Protein AF-A0A8J7G6D6-F1 (afdb_monomer_lite)

pLDDT: mean 72.03, std 19.51, range [30.42, 95.94]

Radius of gyration: 34.41 Å; chains: 1; bounding box: 60×56×110 Å

Sequence (194 aa):
MITTIIILFLLQFLTLAALVILYLRLQKNERLYEEQSELVEQFELSMQVYLDEIKKENEQLLERLTERSSKEMAERVTSESQRVQTPLIEEEFVATPPTYASHLQARLIQEQRKKLVAIENPEESARVVKPQLNRAEQQERLDQSMQTQAERIEEESYEAQVKRLYDEGESIEALAKRFNCGTTEIELLLKFHR

Structure (mmCIF, N/CA/C/O backbone):
data_AF-A0A8J7G6D6-F1
#
_entry.id   AF-A0A8J7G6D6-F1
#
loop_
_atom_site.group_PDB
_atom_site.id
_atom_site.type_symbol
_atom_site.label_atom_id
_atom_site.label_alt_id
_atom_site.label_comp_id
_atom_site.label_asym_id
_atom_site.label_entity_id
_atom_site.label_seq_id
_atom_site.pdbx_PDB_ins_code
_atom_site.Cartn_x
_atom_site.Cartn_y
_atom_site.Cartn_z
_atom_site.occupancy
_atom_site.B_iso_or_equiv
_atom_site.auth_seq_id
_atom_site.auth_comp_id
_atom_site.auth_asym_id
_atom_site.auth_atom_id
_atom_site.pdbx_PDB_model_num
ATOM 1 N N . MET A 1 1 ? 36.536 15.522 -39.264 1.00 85.00 1 MET A N 1
ATOM 2 C CA . MET A 1 1 ? 35.360 16.280 -39.749 1.00 85.00 1 MET A CA 1
ATOM 3 C C . MET A 1 1 ? 34.140 15.381 -39.887 1.00 85.00 1 MET A C 1
ATOM 5 O O . MET A 1 1 ? 33.175 15.604 -39.178 1.00 85.00 1 MET A O 1
ATOM 9 N N . ILE A 1 2 ? 34.172 14.329 -40.713 1.00 91.94 2 ILE A N 1
ATOM 10 C CA . ILE A 1 2 ? 33.019 13.414 -40.856 1.00 91.94 2 ILE A CA 1
ATOM 11 C C . ILE A 1 2 ? 32.806 12.561 -39.591 1.00 91.94 2 ILE A C 1
ATOM 13 O O . ILE A 1 2 ? 31.693 12.463 -39.088 1.00 91.94 2 ILE A O 1
ATOM 17 N N . THR A 1 3 ? 33.880 12.023 -39.005 1.00 92.75 3 THR A N 1
ATOM 18 C CA . THR A 1 3 ? 33.819 11.215 -37.770 1.00 92.75 3 THR A CA 1
ATOM 19 C C . THR A 1 3 ? 33.233 11.975 -36.579 1.00 92.75 3 THR A C 1
ATOM 21 O O . THR A 1 3 ? 32.422 11.432 -35.839 1.00 92.75 3 THR A O 1
ATOM 24 N N . THR A 1 4 ? 33.576 13.256 -36.424 1.00 91.38 4 THR A N 1
ATOM 25 C CA . THR A 1 4 ? 33.037 14.120 -35.363 1.00 91.38 4 THR A CA 1
ATOM 26 C C . THR A 1 4 ? 31.540 14.384 -35.538 1.00 91.38 4 THR A C 1
ATOM 28 O O . THR A 1 4 ? 30.817 14.426 -34.551 1.00 91.38 4 THR A O 1
ATOM 31 N N . ILE A 1 5 ? 31.054 14.496 -36.781 1.00 93.31 5 ILE A N 1
ATOM 32 C CA . ILE A 1 5 ? 29.622 14.668 -37.078 1.00 93.31 5 ILE A CA 1
ATOM 33 C C . ILE A 1 5 ? 28.844 13.388 -36.742 1.00 93.31 5 ILE A C 1
ATOM 35 O O . ILE A 1 5 ? 27.778 13.461 -36.139 1.00 93.31 5 ILE A O 1
ATOM 39 N N . ILE A 1 6 ? 29.400 12.216 -37.067 1.00 95.25 6 ILE A N 1
ATOM 40 C CA . ILE A 1 6 ? 28.785 10.918 -36.745 1.00 95.25 6 ILE A CA 1
ATOM 41 C C . ILE A 1 6 ? 28.674 10.725 -35.228 1.00 95.25 6 ILE A C 1
ATOM 43 O O . ILE A 1 6 ? 27.635 10.285 -34.742 1.00 95.25 6 ILE A O 1
ATOM 47 N N . ILE A 1 7 ? 29.713 11.092 -34.472 1.00 94.44 7 ILE A N 1
ATOM 48 C CA . ILE A 1 7 ? 29.701 11.001 -33.005 1.00 94.44 7 ILE A CA 1
ATOM 49 C C . ILE A 1 7 ? 28.636 11.931 -32.406 1.00 94.44 7 ILE A C 1
ATOM 51 O O . ILE A 1 7 ? 27.891 11.502 -31.529 1.00 94.44 7 ILE A O 1
ATOM 55 N N . LEU A 1 8 ? 28.509 13.169 -32.901 1.00 92.38 8 LEU A N 1
ATOM 56 C CA . LEU A 1 8 ? 27.449 14.089 -32.467 1.00 92.38 8 LEU A CA 1
ATOM 57 C C . LEU A 1 8 ? 26.050 13.534 -32.764 1.00 92.38 8 LEU A C 1
ATOM 59 O O . LEU A 1 8 ? 25.167 13.611 -31.915 1.00 92.38 8 LEU A O 1
ATOM 63 N N . PHE A 1 9 ? 25.855 12.947 -33.945 1.00 94.44 9 PHE A N 1
ATOM 64 C CA . PHE A 1 9 ? 24.576 12.355 -34.334 1.00 94.44 9 PHE A CA 1
ATOM 65 C C . PHE A 1 9 ? 24.211 11.138 -33.468 1.00 94.44 9 PHE A C 1
ATOM 67 O O . PHE A 1 9 ? 23.072 11.018 -33.019 1.00 94.44 9 PHE A O 1
ATOM 74 N N . LEU A 1 10 ? 25.185 10.273 -33.162 1.00 94.25 10 LEU A N 1
ATOM 75 C CA . LEU A 1 10 ? 25.000 9.149 -32.238 1.00 94.25 10 LEU A CA 1
ATOM 76 C C . LEU A 1 10 ? 24.654 9.620 -30.824 1.00 94.25 10 LEU A C 1
ATOM 78 O O . LEU A 1 10 ? 23.744 9.077 -30.199 1.00 94.25 10 LEU A O 1
ATOM 82 N N . LEU A 1 11 ? 25.348 10.646 -30.328 1.00 93.12 11 LEU A N 1
ATOM 83 C CA . LEU A 1 11 ? 25.083 11.199 -29.004 1.00 93.12 11 LEU A CA 1
ATOM 84 C C . LEU A 1 11 ? 23.687 11.833 -28.934 1.00 93.12 11 LEU A C 1
ATOM 86 O O . LEU A 1 11 ? 22.993 11.670 -27.937 1.00 93.12 11 LEU A O 1
ATOM 90 N N . GLN A 1 12 ? 23.240 12.479 -30.012 1.00 94.00 12 GLN A N 1
ATOM 91 C CA . GLN A 1 12 ? 21.891 13.032 -30.105 1.00 94.00 12 GLN A CA 1
ATOM 92 C C . GLN A 1 12 ? 20.804 11.946 -30.093 1.00 94.00 12 GLN A C 1
ATOM 94 O O . GLN A 1 12 ? 19.732 12.136 -29.523 1.00 94.00 12 GLN A O 1
ATOM 99 N N . PHE A 1 13 ? 21.067 10.786 -30.695 1.00 95.00 13 PHE A N 1
ATOM 100 C CA . PHE A 1 13 ? 20.144 9.655 -30.613 1.00 95.00 13 PHE A CA 1
ATOM 101 C C . PHE A 1 13 ? 20.075 9.085 -29.188 1.00 95.00 13 PHE A C 1
ATOM 103 O O . PHE A 1 13 ? 18.995 8.749 -28.704 1.00 95.00 13 PHE A O 1
ATOM 110 N N . LEU A 1 14 ? 21.212 9.039 -28.486 1.00 95.62 14 LEU A N 1
ATOM 111 C CA . LEU A 1 14 ? 21.277 8.608 -27.090 1.00 95.62 14 LEU A CA 1
ATOM 112 C C . LEU A 1 14 ? 20.481 9.541 -26.164 1.00 95.62 14 LEU A C 1
ATOM 114 O O . LEU A 1 14 ? 19.742 9.063 -25.304 1.00 95.62 14 LEU A O 1
ATOM 118 N N . THR A 1 15 ? 20.593 10.861 -26.344 1.00 94.19 15 THR A N 1
ATOM 119 C CA . THR A 1 15 ? 19.826 11.831 -25.545 1.00 94.19 15 THR A CA 1
ATOM 120 C C . THR A 1 15 ? 18.329 11.730 -25.816 1.00 94.19 15 THR A C 1
ATOM 122 O O . THR A 1 15 ? 17.540 11.786 -24.876 1.00 94.19 15 THR A O 1
ATOM 125 N N . LEU A 1 16 ? 17.924 11.502 -27.069 1.00 95.00 16 LEU A N 1
ATOM 126 C CA . LEU A 1 16 ? 16.525 11.266 -27.425 1.00 95.00 16 LEU A CA 1
ATOM 127 C C . LEU A 1 16 ? 15.992 9.970 -26.798 1.00 95.00 16 LEU A C 1
ATOM 129 O O . LEU A 1 16 ? 14.897 9.969 -26.238 1.00 95.00 16 LEU A O 1
ATOM 133 N N . ALA A 1 17 ? 16.771 8.887 -26.822 1.00 95.50 17 ALA A N 1
ATOM 134 C CA . ALA A 1 17 ? 16.403 7.640 -26.155 1.00 95.50 17 ALA A CA 1
ATOM 135 C C . ALA A 1 17 ? 16.244 7.834 -24.636 1.00 95.50 17 ALA A C 1
ATOM 137 O O . ALA A 1 17 ? 15.252 7.391 -24.057 1.00 95.50 17 ALA A O 1
ATOM 138 N N . ALA A 1 18 ? 17.173 8.553 -23.997 1.00 95.25 18 ALA A N 1
ATOM 139 C CA . ALA A 1 18 ? 17.094 8.880 -22.575 1.00 95.25 18 ALA A CA 1
ATOM 140 C C . ALA A 1 18 ? 15.858 9.737 -22.239 1.00 95.25 18 ALA A C 1
ATOM 142 O O . ALA A 1 18 ? 15.191 9.473 -21.239 1.00 95.25 18 ALA A O 1
ATOM 143 N N . LEU A 1 19 ? 15.513 10.711 -23.089 1.00 94.62 19 LEU A N 1
ATOM 144 C CA . LEU A 1 19 ? 14.310 11.537 -22.947 1.00 94.62 19 LEU A CA 1
ATOM 145 C C . LEU A 1 19 ? 13.033 10.684 -22.977 1.00 94.62 19 LEU A C 1
ATOM 147 O O . LEU A 1 19 ? 12.166 10.853 -22.123 1.00 94.62 19 LEU A O 1
ATOM 151 N N . VAL A 1 20 ? 12.930 9.750 -23.927 1.00 94.38 20 VAL A N 1
ATOM 152 C CA . VAL A 1 20 ? 11.776 8.844 -24.040 1.00 94.38 20 VAL A CA 1
ATOM 153 C C . VAL A 1 20 ? 11.668 7.942 -22.810 1.00 94.38 20 VAL A C 1
ATOM 155 O O . VAL A 1 20 ? 10.587 7.824 -22.238 1.00 94.38 20 VAL A O 1
ATOM 158 N N . ILE A 1 21 ? 12.775 7.350 -22.351 1.00 92.44 21 ILE A N 1
ATOM 159 C CA . ILE A 1 21 ? 12.788 6.509 -21.141 1.00 92.44 21 ILE A CA 1
ATOM 160 C C . ILE A 1 21 ? 12.344 7.314 -19.911 1.00 92.44 21 ILE A C 1
ATOM 162 O O . ILE A 1 21 ? 11.541 6.830 -19.112 1.00 92.44 21 ILE A O 1
ATOM 166 N N . LEU A 1 22 ? 12.837 8.546 -19.763 1.00 89.31 22 LEU A N 1
ATOM 167 C CA . LEU A 1 22 ? 12.466 9.422 -18.655 1.00 89.31 22 LEU A CA 1
ATOM 168 C C . LEU A 1 22 ? 10.981 9.806 -18.709 1.00 89.31 22 LEU A C 1
ATOM 170 O O . LEU A 1 22 ? 10.314 9.755 -17.680 1.00 89.31 22 LEU A O 1
ATOM 174 N N . TYR A 1 23 ? 10.457 10.130 -19.894 1.00 90.56 23 TYR A N 1
ATOM 175 C CA . TYR A 1 23 ? 9.041 10.444 -20.102 1.00 90.56 23 TYR A CA 1
ATOM 176 C C . TYR A 1 23 ? 8.132 9.267 -19.719 1.00 90.56 23 TYR A C 1
ATOM 178 O O . TYR A 1 23 ? 7.166 9.445 -18.978 1.00 90.56 23 TYR A O 1
ATOM 186 N N . LEU A 1 24 ? 8.488 8.048 -20.136 1.00 85.00 24 LEU A N 1
ATOM 187 C CA . LEU A 1 24 ? 7.756 6.833 -19.765 1.00 85.00 24 LEU A CA 1
ATOM 188 C C . LEU A 1 24 ? 7.793 6.573 -18.252 1.00 85.00 24 LEU A C 1
ATOM 190 O O . LEU A 1 24 ? 6.785 6.195 -17.657 1.00 85.00 24 LEU A O 1
ATOM 194 N N . ARG A 1 25 ? 8.947 6.796 -17.610 1.00 87.69 25 ARG A N 1
ATOM 195 C CA . ARG A 1 25 ? 9.092 6.649 -16.155 1.00 87.69 25 ARG A CA 1
ATOM 196 C C . ARG A 1 25 ? 8.272 7.691 -15.391 1.00 87.69 25 ARG A C 1
ATOM 198 O O . ARG A 1 25 ? 7.705 7.362 -14.355 1.00 87.69 25 ARG A O 1
ATOM 205 N N . LEU A 1 26 ? 8.184 8.914 -15.910 1.00 79.75 26 LEU A N 1
ATOM 206 C CA . LEU A 1 26 ? 7.413 9.996 -15.303 1.00 79.75 26 LEU A CA 1
ATOM 207 C C . LEU A 1 26 ? 5.908 9.691 -15.318 1.00 79.75 26 LEU A C 1
ATOM 209 O O . LEU A 1 26 ? 5.242 9.860 -14.303 1.00 79.75 26 LEU A O 1
ATOM 213 N N . GLN A 1 27 ? 5.401 9.144 -16.427 1.00 79.50 27 GLN A N 1
ATOM 214 C CA . GLN A 1 27 ? 3.994 8.757 -16.563 1.00 79.50 27 GLN A CA 1
ATOM 215 C C . GLN A 1 27 ? 3.596 7.602 -15.623 1.00 79.50 27 GLN A C 1
ATOM 217 O O . GLN A 1 27 ? 2.455 7.524 -15.172 1.00 79.50 27 GLN A O 1
ATOM 222 N N . LYS A 1 28 ? 4.534 6.699 -15.303 1.00 72.62 28 LYS A N 1
ATOM 223 C CA . LYS A 1 28 ? 4.293 5.616 -14.338 1.00 72.62 28 LYS A CA 1
ATOM 224 C C . LYS A 1 28 ? 4.114 6.152 -12.914 1.00 72.62 28 LYS A C 1
ATOM 226 O O . LYS A 1 28 ? 3.282 5.626 -12.186 1.00 72.62 28 LYS A O 1
ATOM 231 N N . ASN A 1 29 ? 4.856 7.195 -12.539 1.00 72.88 29 ASN A N 1
ATOM 232 C CA . ASN A 1 29 ? 4.762 7.784 -11.204 1.00 72.88 29 ASN A CA 1
ATOM 233 C C . ASN A 1 29 ? 3.388 8.413 -10.949 1.00 72.88 29 ASN A C 1
ATOM 235 O O . ASN A 1 29 ? 2.873 8.287 -9.849 1.00 72.88 29 ASN A O 1
ATOM 239 N N . GLU A 1 30 ? 2.768 9.026 -11.958 1.00 70.19 30 GLU A N 1
ATOM 240 C CA . GLU A 1 30 ? 1.452 9.667 -11.821 1.00 70.19 30 GLU A CA 1
ATOM 241 C C . GLU A 1 30 ? 0.344 8.665 -11.450 1.00 70.19 30 GLU A C 1
ATOM 243 O O . GLU A 1 30 ? -0.437 8.919 -10.539 1.00 70.19 30 GLU A O 1
ATOM 248 N N . ARG A 1 31 ? 0.351 7.471 -12.060 1.00 65.75 31 ARG A N 1
ATOM 249 C CA . ARG A 1 31 ? -0.588 6.381 -11.722 1.00 65.75 31 ARG A CA 1
ATOM 250 C C . ARG A 1 31 ? -0.362 5.802 -10.325 1.00 65.75 31 ARG A C 1
ATOM 252 O O . ARG A 1 31 ? -1.314 5.386 -9.681 1.00 65.75 31 ARG A O 1
ATOM 259 N N . LEU A 1 32 ? 0.888 5.792 -9.858 1.00 66.69 32 LEU A N 1
ATOM 260 C CA . LEU A 1 32 ? 1.222 5.335 -8.506 1.00 66.69 32 LEU A CA 1
ATOM 261 C C . LEU A 1 32 ? 0.653 6.273 -7.432 1.00 66.69 32 LEU A C 1
ATOM 263 O O . LEU A 1 32 ? 0.306 5.809 -6.353 1.00 66.69 32 LEU A O 1
ATOM 267 N N . TYR A 1 33 ? 0.524 7.573 -7.718 1.00 70.62 33 TYR A N 1
ATOM 268 C CA . TYR A 1 33 ? -0.136 8.510 -6.803 1.00 70.62 33 TYR A CA 1
ATOM 269 C C . TYR A 1 33 ? -1.651 8.289 -6.732 1.00 70.62 33 TYR A C 1
ATOM 271 O O . TYR A 1 33 ? -2.231 8.448 -5.663 1.00 70.62 33 TYR A O 1
ATOM 279 N N . GLU A 1 34 ? -2.286 7.913 -7.844 1.00 76.12 34 GLU A N 1
ATOM 280 C CA . GLU A 1 34 ? -3.722 7.612 -7.893 1.00 76.12 34 GLU A CA 1
ATOM 281 C C . GLU A 1 34 ? -4.048 6.337 -7.099 1.00 76.12 34 GLU A C 1
ATOM 283 O O . GLU A 1 34 ? -4.931 6.352 -6.244 1.00 76.12 34 GLU A O 1
ATOM 288 N N . GLU A 1 35 ? -3.249 5.280 -7.280 1.00 76.25 35 GLU A N 1
ATOM 289 C CA . GLU A 1 35 ? -3.353 4.035 -6.506 1.00 76.25 35 GLU A CA 1
ATOM 290 C C . GLU A 1 35 ? -3.068 4.259 -5.008 1.00 76.25 35 GLU A C 1
ATOM 292 O O . GLU A 1 35 ? -3.794 3.752 -4.153 1.00 76.25 35 GLU A O 1
ATOM 297 N N . GLN A 1 36 ? -2.072 5.089 -4.663 1.00 68.25 36 GLN A N 1
ATOM 298 C CA . GLN A 1 36 ? -1.854 5.499 -3.271 1.00 68.25 36 GLN A CA 1
ATOM 299 C C . GLN A 1 36 ? -3.029 6.301 -2.701 1.00 68.25 36 GLN A C 1
ATOM 301 O O . GLN A 1 36 ? -3.357 6.130 -1.531 1.00 68.25 36 GLN A O 1
ATOM 306 N N . SER A 1 37 ? -3.667 7.170 -3.491 1.00 79.81 37 SER A N 1
ATOM 307 C CA . SER A 1 37 ? -4.807 7.967 -3.026 1.00 79.81 37 SER A CA 1
ATOM 308 C C . SER A 1 37 ? -6.004 7.088 -2.670 1.00 79.81 37 SER A C 1
ATOM 310 O O . SER A 1 37 ? -6.627 7.305 -1.633 1.00 79.81 37 SER A O 1
ATOM 312 N N . GLU A 1 38 ? -6.312 6.091 -3.501 1.00 82.25 38 GLU A N 1
ATOM 313 C CA . GLU A 1 38 ? -7.386 5.129 -3.228 1.00 82.25 38 GLU A CA 1
ATOM 314 C C . GLU A 1 38 ? -7.074 4.290 -1.980 1.00 82.25 38 GLU A C 1
ATOM 316 O O . GLU A 1 38 ? -7.932 4.089 -1.118 1.00 82.25 38 GLU A O 1
ATOM 321 N N . LEU A 1 39 ? -5.819 3.858 -1.830 1.00 87.50 39 LEU A N 1
ATOM 322 C CA . LEU A 1 39 ? -5.370 3.123 -0.651 1.00 87.50 39 LEU A CA 1
ATOM 323 C C . LEU A 1 39 ? -5.490 3.957 0.636 1.00 87.50 39 LEU A C 1
ATOM 325 O O . LEU A 1 39 ? -5.898 3.424 1.667 1.00 87.50 39 LEU A O 1
ATOM 329 N N . VAL A 1 40 ? -5.171 5.256 0.590 1.00 85.81 40 VAL A N 1
ATOM 330 C CA . VAL A 1 40 ? -5.332 6.175 1.732 1.00 85.81 40 VAL A CA 1
ATOM 331 C C . VAL A 1 40 ? -6.803 6.316 2.124 1.00 85.81 40 VAL A C 1
ATOM 333 O O . VAL A 1 40 ? -7.117 6.290 3.311 1.00 85.81 40 VAL A O 1
ATOM 336 N N . GLU A 1 41 ? -7.716 6.397 1.158 1.00 87.94 41 GLU A N 1
ATOM 337 C CA . GLU A 1 41 ? -9.156 6.466 1.434 1.00 87.94 41 GLU A CA 1
ATOM 338 C C . GLU A 1 41 ? -9.668 5.179 2.104 1.00 87.94 41 GLU A C 1
ATOM 340 O O . GLU A 1 41 ? -10.363 5.223 3.125 1.00 87.94 41 GLU A O 1
ATOM 345 N N . GLN A 1 42 ? -9.268 4.013 1.588 1.00 87.31 42 GLN A N 1
ATOM 346 C CA . GLN A 1 42 ? -9.595 2.721 2.202 1.00 87.31 42 GLN A CA 1
ATOM 347 C C . GLN A 1 42 ? -8.985 2.588 3.606 1.00 87.31 42 GLN A C 1
ATOM 349 O O . GLN A 1 42 ? -9.630 2.071 4.527 1.00 87.31 42 GLN A O 1
ATOM 354 N N . PHE A 1 43 ? -7.766 3.100 3.797 1.00 91.62 43 PHE A N 1
ATOM 355 C CA . PHE A 1 43 ? -7.116 3.160 5.099 1.00 91.62 43 PHE A CA 1
ATOM 356 C C . PHE A 1 43 ? -7.911 4.025 6.082 1.00 91.62 43 PHE A C 1
ATOM 358 O O . PHE A 1 43 ? -8.188 3.558 7.186 1.00 91.62 43 PHE A O 1
ATOM 365 N N . GLU A 1 44 ? -8.348 5.227 5.695 1.00 92.25 44 GLU A N 1
ATOM 366 C CA . GLU A 1 44 ? -9.148 6.106 6.556 1.00 92.25 44 GLU A CA 1
ATOM 367 C C . GLU A 1 44 ? -10.450 5.439 7.013 1.00 92.25 44 GLU A C 1
ATOM 369 O O . GLU A 1 44 ? -10.784 5.490 8.200 1.00 92.25 44 GLU A O 1
ATOM 374 N N . LEU A 1 45 ? -11.155 4.758 6.105 1.00 92.62 45 LEU A N 1
ATOM 375 C CA . LEU A 1 45 ? -12.372 4.007 6.428 1.00 92.62 45 LEU A CA 1
ATOM 376 C C . LEU A 1 45 ? -12.096 2.854 7.405 1.00 92.62 45 LEU A C 1
ATOM 378 O O . LEU A 1 45 ? -12.809 2.699 8.398 1.00 92.62 45 LEU A O 1
ATOM 382 N N . SER A 1 46 ? -11.042 2.067 7.171 1.00 90.19 46 SER A N 1
ATOM 383 C CA . SER A 1 46 ? -10.665 0.964 8.068 1.00 90.19 46 SER A CA 1
ATOM 384 C C . SER A 1 46 ? -10.199 1.461 9.445 1.00 90.19 46 SER A C 1
ATOM 386 O O . SER A 1 46 ? -10.535 0.873 10.475 1.00 90.19 46 SER A O 1
ATOM 388 N N . MET A 1 47 ? -9.500 2.599 9.482 1.00 94.62 47 MET A N 1
ATOM 389 C CA . MET A 1 47 ? -9.053 3.256 10.705 1.00 94.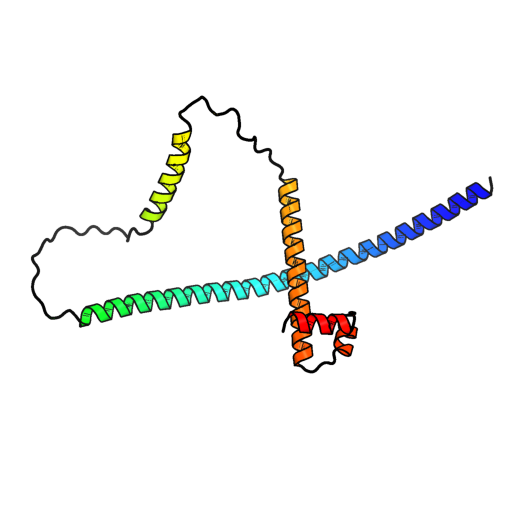62 47 MET A CA 1
ATOM 390 C C . MET A 1 47 ? -10.244 3.780 11.510 1.00 94.62 47 MET A C 1
ATOM 392 O O . MET A 1 47 ? -10.244 3.662 12.733 1.00 94.62 47 MET A O 1
ATOM 396 N N . GLN A 1 48 ? -11.272 4.327 10.854 1.00 95.44 48 GLN A N 1
ATOM 397 C CA . GLN A 1 48 ? -12.497 4.758 11.534 1.00 95.44 48 GLN A CA 1
ATOM 398 C C . GLN A 1 48 ? -13.207 3.587 12.212 1.00 95.44 48 GLN A C 1
ATOM 400 O O . GLN A 1 48 ? -13.584 3.709 13.376 1.00 95.44 48 GLN A O 1
ATOM 405 N N . VAL A 1 49 ? -13.331 2.450 11.520 1.00 94.62 49 VAL A N 1
ATOM 406 C CA . VAL A 1 49 ? -13.908 1.225 12.093 1.00 94.62 49 VAL A CA 1
ATOM 407 C C . VAL A 1 49 ? -13.099 0.766 13.307 1.00 94.62 49 VAL A C 1
ATOM 409 O O . VAL A 1 49 ? -13.669 0.509 14.363 1.00 94.62 49 VAL A O 1
ATOM 412 N N . TYR A 1 50 ? -11.770 0.742 13.198 1.00 95.94 50 TYR A N 1
ATOM 413 C CA . TYR A 1 50 ? -10.901 0.329 14.300 1.00 95.94 50 TYR A CA 1
ATOM 414 C C . TYR A 1 50 ? -10.961 1.282 15.506 1.00 95.94 50 TYR A C 1
ATOM 416 O O . TYR A 1 50 ? -10.993 0.842 16.655 1.00 95.94 50 TYR A O 1
ATOM 424 N N . LEU A 1 51 ? -11.012 2.598 15.272 1.00 95.50 51 LEU A N 1
ATOM 425 C CA . LEU A 1 51 ? -11.153 3.589 16.342 1.00 95.50 51 LEU A CA 1
ATOM 426 C C . LEU A 1 51 ? -12.507 3.493 17.046 1.00 95.50 51 LEU A C 1
ATOM 428 O O . LEU A 1 51 ? -12.566 3.705 18.259 1.00 95.50 51 LEU A O 1
ATOM 432 N N . ASP A 1 52 ? -13.575 3.196 16.310 1.00 95.25 52 ASP A N 1
ATOM 433 C CA . ASP A 1 52 ? -14.893 2.951 16.892 1.00 95.25 52 ASP A CA 1
ATOM 434 C C . ASP A 1 52 ? -14.886 1.679 17.747 1.00 95.25 52 ASP A C 1
ATOM 436 O O . ASP A 1 52 ? -15.331 1.693 18.894 1.00 95.25 52 ASP A O 1
ATOM 440 N N . GLU A 1 53 ? -14.275 0.608 17.242 1.00 95.19 53 GLU A N 1
ATOM 441 C CA . GLU A 1 53 ? -14.164 -0.658 17.960 1.00 95.19 53 GLU A CA 1
ATOM 442 C C . GLU A 1 53 ? -13.341 -0.528 19.249 1.00 95.19 53 GLU A C 1
ATOM 444 O O . GLU A 1 53 ? -13.804 -0.951 20.308 1.00 95.19 53 GLU A O 1
ATOM 449 N N . ILE A 1 54 ? -12.191 0.158 19.218 1.00 93.56 54 ILE A N 1
ATOM 450 C CA . ILE A 1 54 ? -11.406 0.428 20.435 1.00 93.56 54 ILE A CA 1
ATOM 451 C C . ILE A 1 54 ? -12.171 1.326 21.409 1.00 93.56 54 ILE A C 1
ATOM 453 O O . ILE A 1 54 ? -12.120 1.110 22.622 1.00 93.56 54 ILE A O 1
ATOM 457 N N . LYS A 1 55 ? -12.857 2.370 20.927 1.00 95.12 55 LYS A N 1
ATOM 458 C CA . LYS A 1 55 ? -13.668 3.226 21.808 1.00 95.12 55 LYS A CA 1
ATOM 459 C C . LYS A 1 55 ? -14.745 2.411 22.508 1.00 95.12 55 LYS A C 1
ATOM 461 O O . LYS A 1 55 ? -14.879 2.508 23.725 1.00 95.12 55 LYS A O 1
ATOM 466 N N . LYS A 1 56 ? -15.449 1.574 21.754 1.00 94.81 56 LYS A N 1
ATOM 467 C CA . LYS A 1 56 ? -16.469 0.671 22.271 1.00 94.81 56 LYS A CA 1
ATOM 468 C C . LYS A 1 56 ? -15.891 -0.324 23.274 1.00 94.81 56 LYS A C 1
ATOM 470 O O . LYS A 1 56 ? -16.497 -0.554 24.317 1.00 94.81 56 LYS A O 1
ATOM 475 N N . GLU A 1 57 ? -14.716 -0.889 23.006 1.00 93.00 57 GLU A N 1
ATOM 476 C CA . GLU A 1 57 ? -14.042 -1.784 23.947 1.00 93.00 57 GLU A CA 1
ATOM 477 C C . GLU A 1 57 ? -13.646 -1.051 25.240 1.00 93.00 57 GLU A C 1
ATOM 479 O O . GLU A 1 57 ? -13.873 -1.565 26.335 1.00 93.00 57 GLU A O 1
ATOM 484 N N . ASN A 1 58 ? -13.154 0.188 25.148 1.00 93.12 58 ASN A N 1
ATOM 485 C CA . ASN A 1 58 ? -12.862 1.023 26.316 1.00 93.12 58 ASN A CA 1
ATOM 486 C C . ASN A 1 58 ? -14.119 1.333 27.145 1.00 93.12 58 ASN A C 1
ATOM 488 O O . ASN A 1 58 ? -14.061 1.297 28.375 1.00 93.12 58 ASN A O 1
ATOM 492 N N . GLU A 1 59 ? -15.254 1.608 26.499 1.00 93.75 59 GLU A N 1
ATOM 493 C CA . GLU A 1 59 ? -16.542 1.805 27.177 1.00 93.75 59 GLU A CA 1
ATOM 494 C C . GLU A 1 59 ? -17.008 0.526 27.882 1.00 93.75 59 GLU A C 1
ATOM 496 O O . GLU A 1 59 ? -17.373 0.571 29.057 1.00 93.75 59 GLU A O 1
ATOM 501 N N . GLN A 1 60 ? -16.902 -0.631 27.222 1.00 93.50 60 GLN A N 1
ATOM 502 C CA . GLN A 1 60 ? -17.219 -1.928 27.829 1.00 93.50 60 GLN A CA 1
ATOM 503 C C . GLN A 1 60 ? -16.306 -2.258 29.014 1.00 93.50 60 GLN A C 1
ATOM 505 O O . GLN A 1 60 ? -16.751 -2.833 30.009 1.00 93.50 60 GLN A O 1
ATOM 510 N N . LEU A 1 61 ? -15.019 -1.916 28.930 1.00 94.06 61 LEU A N 1
ATOM 511 C CA . LEU A 1 61 ? -14.088 -2.062 30.047 1.00 94.06 61 LEU A CA 1
ATOM 512 C C . LEU A 1 61 ? -14.492 -1.159 31.215 1.00 94.06 61 LEU A C 1
ATOM 514 O O . LEU A 1 61 ? -14.515 -1.619 32.358 1.00 94.06 61 LEU A O 1
ATOM 518 N N . LEU A 1 62 ? -14.853 0.097 30.941 1.00 89.81 62 LEU A N 1
ATOM 519 C CA . LEU A 1 62 ? -15.316 1.039 31.957 1.00 89.81 62 LEU A CA 1
ATOM 520 C C . LEU A 1 62 ? -16.603 0.549 32.640 1.00 89.81 62 LEU A C 1
ATOM 522 O O . LEU A 1 62 ? -16.711 0.604 33.866 1.00 89.81 62 LEU A O 1
ATOM 526 N N . GLU A 1 63 ? -17.549 0.012 31.871 1.00 91.75 63 GLU A N 1
ATOM 527 C CA . GLU A 1 63 ? -18.788 -0.579 32.382 1.00 91.75 63 GLU A CA 1
ATOM 528 C C . GLU A 1 63 ? -18.496 -1.787 33.279 1.00 91.75 63 GLU A C 1
ATOM 530 O O . GLU A 1 63 ? -18.919 -1.820 34.430 1.00 91.75 63 GLU A O 1
ATOM 535 N N . ARG A 1 64 ? -17.654 -2.730 32.840 1.00 91.25 64 ARG A N 1
ATOM 536 C CA . ARG A 1 64 ? -17.259 -3.888 33.666 1.00 91.25 64 ARG A CA 1
ATOM 537 C C . ARG A 1 64 ? -16.571 -3.475 34.968 1.00 91.25 64 ARG A C 1
ATOM 539 O O . ARG A 1 64 ? -16.780 -4.114 35.999 1.00 91.25 64 ARG A O 1
ATOM 546 N N . LEU A 1 65 ? -15.743 -2.430 34.942 1.00 90.12 65 LEU A N 1
ATOM 547 C CA . LEU A 1 65 ? -15.060 -1.922 36.135 1.00 90.12 65 LEU A CA 1
ATOM 548 C C . LEU A 1 65 ? -16.025 -1.216 37.098 1.00 90.12 65 LEU A C 1
ATOM 550 O O . LEU A 1 65 ? -15.923 -1.406 38.310 1.00 90.12 65 LEU A O 1
ATOM 554 N N . THR A 1 66 ? -16.980 -0.443 36.583 1.00 86.62 66 THR A N 1
ATOM 555 C CA . THR A 1 66 ? -18.000 0.247 37.395 1.00 86.62 66 THR A CA 1
ATOM 556 C C . THR A 1 66 ? -19.063 -0.717 37.935 1.00 86.62 66 THR A C 1
ATOM 558 O O . THR A 1 66 ? -19.443 -0.624 39.105 1.00 86.62 66 THR A O 1
ATOM 561 N N . GLU A 1 67 ? -19.476 -1.719 37.158 1.00 86.62 67 GLU A N 1
ATOM 562 C CA . GLU A 1 67 ? -20.328 -2.822 37.615 1.00 86.62 67 GLU A CA 1
ATOM 563 C C . GLU A 1 67 ? -19.645 -3.660 38.697 1.00 86.62 67 GLU A C 1
ATOM 565 O O . GLU A 1 67 ? -20.266 -4.016 39.697 1.00 86.62 67 GLU A O 1
ATOM 570 N N . ARG A 1 68 ? -18.354 -3.967 38.534 1.00 81.19 68 ARG A N 1
ATOM 571 C CA . ARG A 1 68 ? -17.594 -4.711 39.542 1.00 81.19 68 ARG A CA 1
ATOM 572 C C . ARG A 1 68 ? -17.401 -3.892 40.814 1.00 81.19 68 ARG A C 1
ATOM 574 O O . ARG A 1 68 ? -17.618 -4.418 41.896 1.00 81.19 68 ARG A O 1
ATOM 581 N N . SER A 1 69 ? -17.092 -2.601 40.689 1.00 76.19 69 SER A N 1
ATOM 582 C CA . SER A 1 69 ? -17.000 -1.682 41.828 1.00 76.19 69 SER A CA 1
ATOM 583 C C . SER A 1 69 ? -18.332 -1.546 42.579 1.00 76.19 69 SER A C 1
ATOM 585 O O . SER A 1 69 ? -18.340 -1.533 43.810 1.00 76.19 69 SER A O 1
ATOM 587 N N . SER A 1 70 ? -19.463 -1.495 41.869 1.00 68.62 70 SER A N 1
ATOM 588 C CA . SER A 1 70 ? -20.792 -1.416 42.493 1.00 68.62 70 SER A CA 1
ATOM 589 C C . SER A 1 70 ? -21.250 -2.746 43.110 1.00 68.62 70 SER A C 1
ATOM 591 O O . SER A 1 70 ? -21.815 -2.735 44.204 1.00 68.62 70 SER A O 1
ATOM 593 N N . LYS A 1 71 ? -20.936 -3.898 42.496 1.00 70.44 71 LYS A N 1
ATOM 594 C CA . LYS A 1 71 ? -21.151 -5.232 43.093 1.00 70.44 71 LYS A CA 1
ATOM 595 C C . LYS A 1 71 ? -20.280 -5.468 44.330 1.00 70.44 71 LYS A C 1
ATOM 597 O O . LYS A 1 71 ? -20.795 -5.934 45.340 1.00 70.44 71 LYS A O 1
ATOM 602 N N . GLU A 1 72 ? -19.007 -5.073 44.299 1.00 62.88 72 GLU A N 1
ATOM 603 C CA . GLU A 1 72 ? -18.097 -5.153 45.453 1.00 62.88 72 GLU A CA 1
ATOM 604 C C . GLU A 1 72 ? -18.533 -4.227 46.608 1.00 62.88 72 GLU A C 1
ATOM 606 O O . GLU A 1 72 ? -18.306 -4.549 47.776 1.00 62.88 72 GLU A O 1
ATOM 611 N N . MET A 1 73 ? -19.211 -3.108 46.317 1.00 52.78 73 MET A N 1
ATOM 612 C CA . MET A 1 73 ? -19.833 -2.241 47.329 1.00 52.78 73 MET A CA 1
ATOM 613 C C . MET A 1 73 ? -21.107 -2.870 47.924 1.00 52.78 73 MET A C 1
ATOM 615 O O . MET A 1 73 ? -21.309 -2.811 49.134 1.00 52.78 73 MET A O 1
ATOM 619 N N . ALA A 1 74 ? -21.951 -3.506 47.103 1.00 53.56 74 ALA A N 1
ATOM 620 C CA . ALA A 1 74 ? -23.189 -4.149 47.553 1.00 53.56 74 ALA A CA 1
ATOM 621 C C . ALA A 1 74 ? -22.938 -5.416 48.396 1.00 53.56 74 ALA A C 1
ATOM 623 O O . ALA A 1 74 ? -23.656 -5.664 49.363 1.00 53.56 74 ALA A O 1
ATOM 624 N N . GLU A 1 75 ? -21.888 -6.181 48.088 1.00 51.34 75 GLU A N 1
ATOM 625 C CA . GLU A 1 75 ? -21.524 -7.413 48.806 1.00 51.34 75 GLU A CA 1
ATOM 626 C C . GLU A 1 75 ? -20.863 -7.141 50.176 1.00 51.34 75 GLU A C 1
ATOM 628 O O . GLU A 1 75 ? -20.985 -7.939 51.113 1.00 51.34 75 GLU A O 1
ATOM 633 N N . ARG A 1 76 ? -20.242 -5.961 50.344 1.00 52.94 76 ARG A N 1
ATOM 634 C CA . ARG A 1 76 ? -19.729 -5.477 51.639 1.00 52.94 76 ARG A CA 1
ATOM 635 C C . ARG A 1 76 ? -20.828 -4.995 52.589 1.00 52.94 76 ARG A C 1
ATOM 637 O O . ARG A 1 76 ? -20.656 -5.103 53.798 1.00 52.94 76 ARG A O 1
ATOM 644 N N . VAL A 1 77 ? -21.978 -4.548 52.079 1.00 53.38 77 VAL A N 1
ATOM 645 C CA . VAL A 1 77 ? -23.111 -4.091 52.912 1.00 53.38 77 VAL A CA 1
ATOM 646 C C . VAL A 1 77 ? -23.884 -5.264 53.539 1.00 53.38 77 VAL A C 1
ATOM 648 O O . VAL A 1 77 ? -24.470 -5.114 54.609 1.00 53.38 77 VAL A O 1
ATOM 651 N N . THR A 1 78 ? -23.845 -6.462 52.947 1.00 41.88 78 THR A N 1
ATOM 652 C CA . THR A 1 78 ? -24.555 -7.647 53.468 1.00 41.88 78 THR A CA 1
ATOM 653 C C . THR A 1 78 ? -23.799 -8.457 54.526 1.00 41.88 78 THR A C 1
ATOM 655 O O . THR A 1 78 ? -24.421 -9.281 55.192 1.00 41.88 78 THR A O 1
ATOM 658 N N . SER A 1 79 ? -22.498 -8.222 54.734 1.00 44.59 79 SER A N 1
ATOM 659 C CA . SER A 1 79 ? -21.672 -9.059 55.628 1.00 44.59 79 SER A CA 1
ATOM 660 C C . SER A 1 79 ? -21.270 -8.400 56.956 1.00 44.59 79 SER A C 1
ATOM 662 O O . SER A 1 79 ? -20.596 -9.037 57.760 1.00 44.59 79 SER A O 1
ATOM 664 N N . GLU A 1 80 ? -21.696 -7.163 57.236 1.00 42.53 80 GLU A N 1
ATOM 665 C CA . GLU A 1 80 ? -21.253 -6.415 58.430 1.00 42.53 80 GLU A CA 1
ATOM 666 C C . GLU A 1 80 ? -22.364 -6.129 59.462 1.00 42.53 80 GLU A C 1
ATOM 668 O O . GLU A 1 80 ? -22.221 -5.289 60.348 1.00 42.53 80 GLU A O 1
ATOM 673 N N . SER A 1 81 ? -23.470 -6.879 59.425 1.00 41.03 81 SER A N 1
ATOM 674 C CA . SER A 1 81 ? -24.522 -6.807 60.451 1.00 41.03 81 SER A CA 1
ATOM 675 C C . SER A 1 81 ? -24.256 -7.756 61.632 1.00 41.03 81 SER A C 1
ATOM 677 O O . SER A 1 81 ? -25.064 -8.632 61.902 1.00 41.03 81 SER A O 1
ATOM 679 N N . GLN A 1 82 ? -23.117 -7.617 62.330 1.00 41.59 82 GLN A N 1
ATOM 680 C CA . GLN A 1 82 ? -22.990 -7.943 63.770 1.00 41.59 82 GLN A CA 1
ATOM 681 C C . GLN A 1 82 ? -21.596 -7.628 64.353 1.00 41.59 82 GLN A C 1
ATOM 683 O O . GLN A 1 82 ? -20.809 -8.528 64.629 1.00 41.59 82 GLN A O 1
ATOM 688 N N . ARG A 1 83 ? -21.317 -6.347 64.650 1.00 37.59 83 ARG A N 1
ATOM 689 C CA . ARG A 1 83 ? -20.794 -5.906 65.968 1.00 37.59 83 ARG A CA 1
ATOM 690 C C . ARG A 1 83 ? -20.648 -4.373 66.069 1.00 37.59 83 ARG A C 1
ATOM 692 O O . ARG A 1 83 ? -19.659 -3.804 65.648 1.00 37.59 83 ARG A O 1
ATOM 699 N N . VAL A 1 84 ? -21.636 -3.758 66.721 1.00 34.81 84 VAL A N 1
ATOM 700 C CA . VAL A 1 84 ? -21.484 -2.818 67.854 1.00 34.81 84 VAL A CA 1
ATOM 701 C C . VAL A 1 84 ? -20.660 -1.515 67.667 1.00 34.81 84 VAL A C 1
ATOM 703 O O . VAL A 1 84 ? -19.446 -1.497 67.808 1.00 34.81 84 VAL A O 1
ATOM 706 N N . GLN A 1 85 ? -21.441 -0.425 67.572 1.00 37.91 85 GLN A N 1
ATOM 707 C CA . GLN A 1 85 ? -21.329 0.915 68.196 1.00 37.91 85 GLN A CA 1
ATOM 708 C C . GLN A 1 85 ? -20.365 1.992 67.665 1.00 37.91 85 GLN A C 1
ATOM 710 O O . GLN A 1 85 ? -19.169 2.021 67.928 1.00 37.91 85 GLN A O 1
ATOM 715 N N . THR A 1 86 ? -21.012 2.999 67.076 1.00 31.78 86 THR A N 1
ATOM 716 C CA . THR A 1 86 ? -20.649 4.421 67.009 1.00 31.78 86 THR A CA 1
ATOM 717 C C . THR A 1 86 ? -20.413 5.030 68.404 1.00 31.78 86 THR A C 1
ATOM 719 O O . THR A 1 86 ? -21.060 4.626 69.375 1.00 31.78 86 THR A O 1
ATOM 722 N N . PRO A 1 87 ? -19.619 6.113 68.486 1.00 37.59 87 PRO A N 1
ATOM 723 C CA . PRO A 1 87 ? -20.290 7.384 68.743 1.00 37.59 87 PRO A CA 1
ATOM 724 C C . PRO A 1 87 ? -19.973 8.474 67.714 1.00 37.59 87 PRO A C 1
ATOM 726 O O . PRO A 1 87 ? -18.916 8.525 67.092 1.00 37.59 87 PRO A O 1
ATOM 729 N N . LEU A 1 88 ? -20.991 9.314 67.576 1.00 43.28 88 LEU A N 1
ATOM 730 C CA . LEU A 1 88 ? -21.160 10.515 66.773 1.00 43.28 88 LEU A CA 1
ATOM 731 C C . LEU A 1 88 ? -20.004 11.519 66.905 1.00 43.28 88 LEU A C 1
ATOM 733 O O . LEU A 1 88 ? -19.706 11.969 68.010 1.00 43.28 88 LEU A O 1
ATOM 737 N N . ILE A 1 89 ? -19.468 11.961 65.765 1.00 36.31 89 ILE A N 1
ATOM 738 C CA . ILE A 1 89 ? -19.115 13.370 65.558 1.00 36.31 89 ILE A CA 1
ATOM 739 C C . ILE A 1 89 ? -19.740 13.775 64.225 1.00 36.31 89 ILE A C 1
ATOM 741 O O . ILE A 1 89 ? -19.383 13.267 63.165 1.00 36.31 89 ILE A O 1
ATOM 745 N N . GLU A 1 90 ? -20.730 14.646 64.332 1.00 41.34 90 GLU A N 1
ATOM 746 C CA . GLU A 1 90 ? -21.442 15.310 63.253 1.00 41.34 90 GLU A CA 1
ATOM 747 C C . GLU A 1 90 ? -20.936 16.750 63.231 1.00 41.34 90 GLU A C 1
ATOM 749 O O . GLU A 1 90 ? -21.171 17.447 64.203 1.00 41.34 90 GLU A O 1
ATOM 754 N N . GLU A 1 91 ? -20.174 17.120 62.197 1.00 36.00 91 GLU A N 1
ATOM 755 C CA . GLU A 1 91 ? -19.972 18.448 61.571 1.00 36.00 91 GLU A CA 1
ATOM 756 C C . GLU A 1 91 ? -18.993 18.172 60.404 1.00 36.00 91 GLU A C 1
ATOM 758 O O . GLU A 1 91 ? -17.993 17.489 60.592 1.00 36.00 91 GLU A O 1
ATOM 763 N N . GLU A 1 92 ? -19.160 18.545 59.141 1.00 32.03 92 GLU A N 1
ATOM 764 C CA . GLU A 1 92 ? -20.005 19.514 58.462 1.00 32.03 92 GLU A CA 1
ATOM 765 C C . GLU A 1 92 ? -20.010 19.103 56.971 1.00 32.03 92 GLU A C 1
ATOM 767 O O . GLU A 1 92 ? -18.990 18.690 56.409 1.00 32.03 92 GL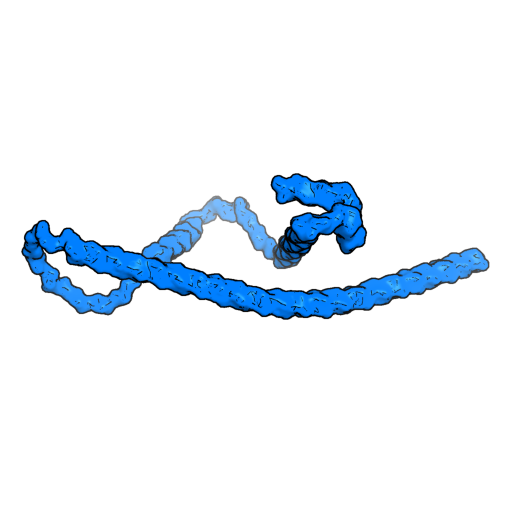U A O 1
ATOM 772 N N . PHE A 1 93 ? -21.169 19.167 56.320 1.00 36.62 93 PHE A N 1
ATOM 773 C CA . PHE A 1 93 ? -21.311 18.942 54.883 1.00 36.62 93 PHE A CA 1
ATOM 774 C C . PHE A 1 93 ? -20.710 20.125 54.111 1.00 36.62 93 PHE A C 1
ATOM 776 O O . PHE A 1 93 ? -21.285 21.209 54.104 1.00 36.62 93 PHE A O 1
ATOM 783 N N . VAL A 1 94 ? -19.609 19.909 53.385 1.00 30.42 94 VAL A N 1
ATOM 784 C CA . VAL A 1 94 ? -19.220 20.781 52.266 1.00 30.42 94 VAL A CA 1
ATOM 785 C C . VAL A 1 94 ? -19.006 19.922 51.027 1.00 30.42 94 VAL A C 1
ATOM 787 O O . VAL A 1 94 ? -18.028 19.188 50.893 1.00 30.42 94 VAL A O 1
ATOM 790 N N . ALA A 1 95 ? -19.954 20.025 50.101 1.00 47.78 95 ALA A N 1
ATOM 791 C CA . ALA A 1 95 ? -19.849 19.482 48.761 1.00 47.78 95 ALA A CA 1
ATOM 792 C C . ALA A 1 95 ? -18.629 20.066 48.025 1.00 47.78 95 ALA A C 1
ATOM 794 O O . ALA A 1 95 ? -18.634 21.240 47.664 1.00 47.78 95 ALA A O 1
ATOM 795 N N 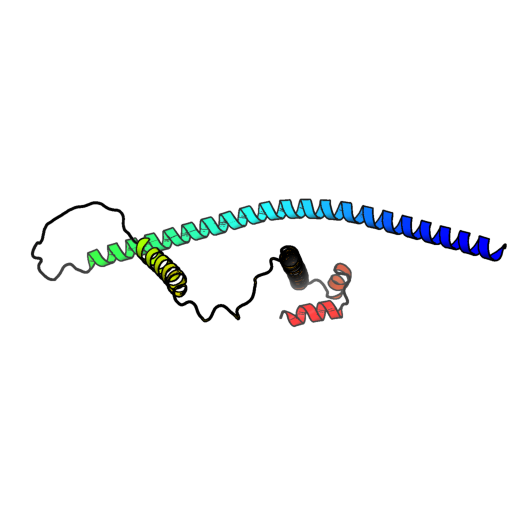. THR A 1 96 ? -17.620 19.240 47.734 1.00 43.25 96 THR A N 1
ATOM 796 C CA . THR A 1 96 ? -16.692 19.460 46.611 1.00 43.25 96 THR A CA 1
ATOM 797 C C . THR A 1 96 ? -16.330 18.116 45.948 1.00 43.25 96 THR A C 1
ATOM 799 O O . THR A 1 96 ? -16.214 17.103 46.639 1.00 43.25 96 THR A O 1
ATOM 802 N N . PRO A 1 97 ? -16.240 18.063 44.604 1.00 44.09 97 PRO A N 1
ATOM 803 C CA . PRO A 1 97 ? -16.134 16.824 43.822 1.00 44.09 97 PRO A CA 1
ATOM 804 C C . PRO A 1 97 ? -14.852 16.026 44.137 1.00 44.09 97 PRO A C 1
ATOM 806 O O . PRO A 1 97 ? -13.828 16.635 44.466 1.00 44.09 97 PRO A O 1
ATOM 809 N N . PRO A 1 98 ? -14.872 14.676 44.030 1.00 45.41 98 PRO A N 1
ATOM 810 C CA . PRO A 1 98 ? -13.779 13.827 44.484 1.00 45.41 98 PRO A CA 1
ATOM 811 C C . PRO A 1 98 ? -12.500 14.135 43.712 1.00 45.41 98 PRO A C 1
ATOM 813 O O . PRO A 1 98 ? -12.312 13.851 42.529 1.00 45.41 98 PRO A O 1
ATOM 816 N N . THR A 1 99 ? -11.611 14.755 44.466 1.00 57.31 99 THR A N 1
ATOM 817 C CA . THR A 1 99 ? -10.266 15.154 44.118 1.00 57.31 99 THR A CA 1
ATOM 818 C C . THR A 1 99 ? -9.392 13.901 44.057 1.00 57.31 99 THR A C 1
ATOM 820 O O . THR A 1 99 ? -8.744 13.533 45.028 1.00 57.31 99 THR A O 1
ATOM 823 N N . TYR A 1 100 ? -9.385 13.222 42.906 1.00 52.75 100 TYR A N 1
ATOM 824 C CA . TYR A 1 100 ? -8.356 12.222 42.571 1.00 52.75 100 TYR A CA 1
ATOM 825 C C . TYR A 1 100 ? -7.366 12.725 41.502 1.00 52.75 100 TYR A C 1
ATOM 827 O O . TYR A 1 100 ? -6.308 12.141 41.288 1.00 52.75 100 TYR A O 1
ATOM 835 N N . ALA A 1 101 ? -7.643 13.873 40.877 1.00 48.50 101 ALA A N 1
ATOM 836 C CA . ALA A 1 101 ? -6.759 14.481 39.880 1.00 48.50 101 ALA A CA 1
ATOM 837 C C . ALA A 1 101 ? -5.567 15.260 40.482 1.00 48.50 101 ALA A C 1
ATOM 839 O O . ALA A 1 101 ? -4.608 15.559 39.773 1.00 48.50 101 ALA A O 1
ATOM 840 N N . SER A 1 102 ? -5.576 15.581 41.780 1.00 53.81 102 SER A N 1
ATOM 841 C CA . SER A 1 102 ? -4.583 16.485 42.385 1.00 53.81 102 SER A CA 1
ATOM 842 C C . SER A 1 102 ? -3.254 15.814 42.750 1.00 53.81 102 SER A C 1
ATOM 844 O O . SER A 1 102 ? -2.207 16.457 42.676 1.00 53.81 102 SER A O 1
ATOM 846 N N . HIS A 1 103 ? -3.242 14.521 43.090 1.00 52.69 103 HIS A N 1
ATOM 847 C CA . HIS A 1 103 ? -2.006 13.851 43.514 1.00 52.69 103 HIS A CA 1
ATOM 848 C C . HIS A 1 103 ? -1.036 13.583 42.351 1.00 52.69 103 HIS A C 1
ATOM 850 O O . HIS A 1 103 ? 0.179 13.681 42.532 1.00 52.69 103 HIS A O 1
ATOM 856 N N . LEU A 1 104 ? -1.547 13.323 41.141 1.00 53.12 104 LEU A N 1
ATOM 857 C CA . LEU A 1 104 ? -0.715 13.193 39.936 1.00 53.12 104 LEU A CA 1
ATOM 858 C C . LEU A 1 104 ? -0.189 14.555 39.460 1.00 53.12 104 LEU A C 1
ATOM 860 O O . LEU A 1 104 ? 0.978 14.671 39.085 1.00 53.12 104 LEU A O 1
ATOM 864 N N . GLN A 1 105 ? -1.011 15.604 39.555 1.00 55.59 105 GLN A N 1
ATOM 865 C CA . GLN A 1 105 ? -0.618 16.966 39.183 1.00 55.59 105 GLN A CA 1
ATOM 866 C C . GLN A 1 105 ? 0.438 17.548 40.139 1.00 55.59 105 GLN A C 1
ATOM 868 O O . GLN A 1 105 ? 1.396 18.175 39.686 1.00 55.59 105 GLN A O 1
ATOM 873 N N . ALA A 1 106 ? 0.348 17.267 41.445 1.00 55.16 106 ALA A N 1
ATOM 874 C CA . ALA A 1 106 ? 1.339 17.707 42.432 1.00 55.16 106 ALA A CA 1
ATOM 875 C C . ALA A 1 106 ? 2.742 17.116 42.184 1.00 55.16 106 ALA A C 1
ATOM 877 O O . ALA A 1 106 ? 3.750 17.798 42.384 1.00 55.16 106 ALA A O 1
ATOM 878 N N . ARG A 1 107 ? 2.821 15.871 41.692 1.00 59.91 107 ARG A N 1
ATOM 879 C CA . ARG A 1 107 ? 4.093 15.199 41.384 1.00 59.91 107 ARG A CA 1
ATOM 880 C C . ARG A 1 107 ? 4.792 15.821 40.169 1.00 59.91 107 ARG A C 1
ATOM 882 O O . ARG A 1 107 ? 6.000 16.045 40.207 1.00 59.91 107 ARG A O 1
ATOM 889 N N . LEU A 1 108 ? 4.020 16.179 39.140 1.00 57.12 108 LEU A N 1
ATOM 890 C CA . LEU A 1 108 ? 4.518 16.851 37.934 1.00 57.12 108 LEU A CA 1
ATOM 891 C C . LEU A 1 108 ? 5.026 18.272 38.232 1.00 57.12 108 LEU A C 1
ATOM 893 O O . LEU A 1 108 ? 6.084 18.669 37.745 1.00 57.12 108 LEU A O 1
ATOM 897 N N . ILE A 1 109 ? 4.331 19.015 39.099 1.00 60.41 109 ILE A N 1
ATOM 898 C CA . ILE A 1 109 ? 4.754 20.358 39.528 1.00 60.41 109 ILE A CA 1
ATOM 899 C C . ILE A 1 109 ? 6.062 20.289 40.337 1.00 60.41 109 ILE A C 1
ATOM 901 O O . ILE A 1 109 ? 6.944 21.135 40.173 1.00 60.41 109 ILE A O 1
ATOM 905 N N . GLN A 1 110 ? 6.237 19.262 41.176 1.00 59.84 110 GLN A N 1
ATOM 906 C CA . GLN A 1 110 ? 7.452 19.081 41.975 1.00 59.84 110 GLN A CA 1
ATOM 907 C C . GLN A 1 110 ? 8.684 18.745 41.114 1.00 59.84 110 GLN A C 1
ATOM 909 O O . GLN A 1 110 ? 9.779 19.243 41.392 1.00 59.84 110 GLN A O 1
ATOM 914 N N . GLU A 1 111 ? 8.518 17.955 40.049 1.00 61.91 111 GLU A N 1
ATOM 915 C CA . GLU A 1 111 ? 9.594 17.677 39.087 1.00 61.91 111 GLU A CA 1
ATOM 916 C C . GLU A 1 111 ? 10.007 18.919 38.294 1.00 61.91 111 GLU A C 1
ATOM 918 O O . GLU A 1 111 ? 11.201 19.170 38.109 1.00 61.91 111 GLU A O 1
ATOM 923 N N . GLN A 1 112 ? 9.041 19.742 37.878 1.00 52.62 112 GLN A N 1
ATOM 924 C CA . GLN A 1 112 ? 9.332 21.000 37.190 1.00 52.62 112 GLN A CA 1
ATOM 925 C C . GLN A 1 112 ? 10.047 22.001 38.106 1.00 52.62 112 GLN A C 1
ATOM 927 O O . GLN A 1 112 ? 10.994 22.664 37.682 1.00 52.62 112 GLN A O 1
ATOM 932 N N . ARG A 1 113 ? 9.678 22.055 39.391 1.00 53.06 113 ARG A N 1
ATOM 933 C CA . ARG A 1 113 ? 10.327 22.935 40.373 1.00 53.06 113 ARG A CA 1
ATOM 934 C C . ARG A 1 113 ? 11.761 22.501 40.698 1.00 53.06 113 ARG A C 1
ATOM 936 O O . ARG A 1 113 ? 12.629 23.358 40.826 1.00 53.06 113 ARG A O 1
ATOM 943 N N . LYS A 1 114 ? 12.041 21.190 40.752 1.00 51.50 114 LYS A N 1
ATOM 944 C CA . LYS A 1 114 ? 13.415 20.657 40.879 1.00 51.50 114 LYS A CA 1
ATOM 945 C C . LYS A 1 114 ? 14.305 21.039 39.691 1.00 51.50 114 LYS A C 1
ATOM 947 O O . LYS A 1 114 ? 15.489 21.281 39.897 1.00 51.50 114 LYS A O 1
ATOM 952 N N . LYS A 1 115 ? 13.745 21.140 38.479 1.00 53.81 115 LYS A N 1
ATOM 953 C CA . LYS A 1 115 ? 14.474 21.625 37.293 1.00 53.81 115 LYS A CA 1
ATOM 954 C C . LYS A 1 115 ? 14.735 23.136 37.322 1.00 53.81 115 LYS A C 1
ATOM 956 O O . LYS A 1 115 ? 15.778 23.554 36.839 1.00 53.81 115 LYS A O 1
ATOM 961 N N . LEU A 1 116 ? 13.841 23.942 37.906 1.00 50.09 116 LEU A N 1
ATOM 962 C CA . LEU A 1 116 ? 14.037 25.397 38.008 1.00 50.09 116 LEU A CA 1
ATOM 963 C C . LEU A 1 116 ? 14.983 25.827 39.144 1.00 50.09 116 LEU A C 1
ATOM 965 O O . LEU A 1 116 ? 15.665 26.834 39.000 1.00 50.09 116 LEU A O 1
ATOM 969 N N . VAL A 1 117 ? 15.062 25.084 40.254 1.00 48.34 117 VAL A N 1
ATOM 970 C CA . VAL A 1 117 ? 15.924 25.445 41.406 1.00 48.34 117 VAL A CA 1
ATOM 971 C C . VAL A 1 117 ? 17.389 25.007 41.215 1.00 48.34 117 VAL A C 1
ATOM 973 O O . VAL A 1 117 ? 18.275 25.472 41.920 1.00 48.34 117 VAL A O 1
ATOM 976 N N . ALA A 1 118 ? 17.689 24.185 40.206 1.00 46.56 118 ALA A N 1
ATOM 977 C CA . ALA A 1 118 ? 19.064 23.806 39.860 1.00 46.56 118 ALA A CA 1
ATOM 978 C C . ALA A 1 118 ? 19.831 24.877 39.044 1.00 46.56 118 ALA A C 1
ATOM 980 O O . ALA A 1 118 ? 20.923 24.598 38.559 1.00 46.56 118 ALA A O 1
ATOM 981 N N . ILE A 1 119 ? 19.272 26.083 38.869 1.00 50.41 119 ILE A N 1
ATOM 982 C CA . ILE A 1 119 ? 19.867 27.175 38.071 1.00 50.41 119 ILE A CA 1
ATOM 983 C C . ILE A 1 119 ? 20.610 28.208 38.950 1.00 50.41 119 ILE A C 1
ATOM 985 O O . ILE A 1 119 ? 21.294 29.084 38.432 1.00 50.41 119 ILE A O 1
ATOM 989 N N . GLU A 1 120 ? 20.569 28.095 40.279 1.00 49.34 120 GLU A N 1
ATOM 990 C CA . GLU A 1 120 ? 21.135 29.108 41.185 1.00 49.34 120 GLU A CA 1
ATOM 991 C C . GLU A 1 120 ? 22.524 28.744 41.747 1.00 49.34 120 GLU A C 1
ATOM 993 O O . GLU A 1 120 ? 22.805 28.946 42.926 1.00 49.34 120 GLU A O 1
ATOM 998 N N . ASN A 1 121 ? 23.423 28.208 40.910 1.00 41.97 121 ASN A N 1
ATOM 999 C CA . ASN A 1 121 ? 24.850 28.169 41.248 1.00 41.97 121 ASN A CA 1
ATOM 1000 C C . ASN A 1 121 ? 25.734 28.417 40.000 1.00 41.97 121 ASN A C 1
ATOM 1002 O O . ASN A 1 121 ? 25.637 27.645 39.043 1.00 41.97 121 ASN A O 1
ATOM 1006 N N . PRO A 1 122 ? 26.561 29.484 39.937 1.00 51.53 122 PRO A N 1
ATOM 1007 C CA . PRO A 1 122 ? 26.951 30.094 38.661 1.00 51.53 122 PRO A CA 1
ATOM 1008 C C . PRO A 1 122 ? 28.271 29.604 38.038 1.00 51.53 122 PRO A C 1
ATOM 1010 O O . PRO A 1 122 ? 28.826 30.332 37.220 1.00 51.53 122 PRO A O 1
ATOM 1013 N N . GLU A 1 123 ? 28.807 28.423 38.369 1.00 48.47 123 GLU A N 1
ATOM 1014 C CA . GLU A 1 123 ? 30.198 28.091 37.973 1.00 48.47 123 GLU A CA 1
ATOM 1015 C C . GLU A 1 123 ? 30.432 26.780 37.198 1.00 48.47 123 GLU A C 1
ATOM 1017 O O . GLU A 1 123 ? 31.577 26.459 36.894 1.00 48.47 123 GLU A O 1
ATOM 1022 N N . GLU A 1 124 ? 29.395 26.068 36.741 1.00 47.00 124 GLU A N 1
ATOM 1023 C CA . GLU A 1 124 ? 29.592 24.831 35.943 1.00 47.00 124 GLU A CA 1
ATOM 1024 C C . GLU A 1 124 ? 28.991 24.849 34.521 1.00 47.00 124 GLU A C 1
ATOM 1026 O O . GLU A 1 124 ? 28.987 23.844 33.809 1.00 47.00 124 GLU A O 1
ATOM 1031 N N . SER A 1 125 ? 28.564 26.018 34.033 1.00 40.41 125 SER A N 1
ATOM 1032 C CA . SER A 1 125 ? 27.932 26.202 32.710 1.00 40.41 125 SER A CA 1
ATOM 1033 C C . SER A 1 125 ? 28.925 26.370 31.540 1.00 40.41 125 SER A C 1
ATOM 1035 O O . SER A 1 125 ? 28.722 27.184 30.641 1.00 40.41 125 SER A O 1
ATOM 1037 N N . ALA A 1 126 ? 30.031 25.619 31.526 1.00 45.53 126 ALA A N 1
ATOM 1038 C CA . ALA A 1 126 ? 31.015 25.694 30.434 1.00 45.53 126 ALA A CA 1
ATOM 1039 C C . ALA A 1 126 ? 31.100 24.440 29.547 1.00 45.53 126 ALA A C 1
ATOM 1041 O O . ALA A 1 126 ? 31.810 24.469 28.542 1.00 45.53 126 ALA A O 1
ATOM 1042 N N . ARG A 1 127 ? 30.407 23.334 29.858 1.00 46.25 127 ARG A N 1
ATOM 1043 C CA . ARG A 1 127 ? 30.544 22.089 29.073 1.00 46.25 127 ARG A CA 1
ATOM 1044 C C . ARG A 1 127 ? 29.275 21.243 28.969 1.00 46.25 127 ARG A C 1
ATOM 1046 O O . ARG A 1 127 ? 29.333 20.052 29.227 1.00 46.25 127 ARG A O 1
ATOM 1053 N N . VAL A 1 128 ? 28.150 21.795 28.517 1.00 42.78 128 VAL A N 1
ATOM 1054 C CA . VAL A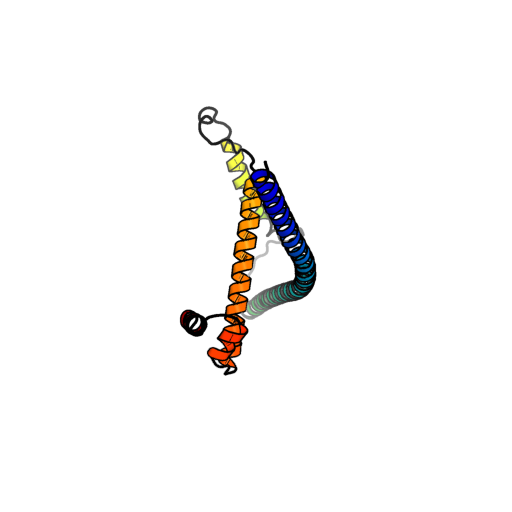 1 128 ? 27.069 20.949 27.973 1.00 42.78 128 VAL A CA 1
ATOM 1055 C C . VAL A 1 128 ? 26.430 21.625 26.760 1.00 42.78 128 VAL A C 1
ATOM 1057 O O . VAL A 1 128 ? 25.622 22.535 26.876 1.00 42.78 128 VAL A O 1
ATOM 1060 N N . VAL A 1 129 ? 26.893 21.179 25.590 1.00 43.34 129 VAL A N 1
ATOM 1061 C CA . VAL A 1 129 ? 26.168 20.987 24.322 1.00 43.34 129 VAL A CA 1
ATOM 1062 C C . VAL A 1 129 ? 25.099 22.031 23.958 1.00 43.34 129 VAL A C 1
ATOM 1064 O O . VAL A 1 129 ? 23.968 22.008 24.432 1.00 43.34 129 VAL A O 1
ATOM 1067 N N . LYS A 1 130 ? 25.440 22.877 22.980 1.00 42.44 130 LYS A N 1
ATOM 1068 C CA . LYS A 1 130 ? 24.484 23.662 22.187 1.00 42.44 130 LYS A CA 1
ATOM 1069 C C . LYS A 1 130 ? 23.525 22.701 21.456 1.00 42.44 130 LYS A C 1
ATOM 1071 O O . LYS A 1 130 ? 24.022 21.894 20.672 1.00 42.44 130 LYS A O 1
ATOM 1076 N N . PRO A 1 131 ? 22.193 22.792 21.604 1.00 47.91 131 PRO A N 1
ATOM 1077 C CA . PRO A 1 131 ? 21.284 22.139 20.676 1.00 47.91 131 PRO A CA 1
ATOM 1078 C C . PRO A 1 131 ? 21.168 23.033 19.439 1.00 47.91 131 PRO A C 1
ATOM 1080 O O . PRO A 1 131 ? 20.469 24.045 19.456 1.00 47.91 131 PRO A O 1
ATOM 1083 N N . GLN A 1 132 ? 21.900 22.697 18.374 1.00 50.62 132 GLN A N 1
ATOM 1084 C CA . GLN A 1 132 ? 21.617 23.251 17.054 1.00 50.62 132 GLN A CA 1
ATOM 1085 C C . GLN A 1 132 ? 20.521 22.419 16.384 1.00 50.62 132 GLN A C 1
ATOM 1087 O O . GLN A 1 132 ? 20.596 21.203 16.254 1.00 50.62 132 GLN A O 1
ATOM 1092 N N . LEU A 1 133 ? 19.472 23.148 16.038 1.00 52.97 133 LEU A N 1
ATOM 1093 C CA . LEU A 1 133 ? 18.248 22.775 15.360 1.00 52.97 133 LEU A CA 1
ATOM 1094 C C . LEU A 1 133 ? 18.534 22.284 13.928 1.00 52.97 133 LEU A C 1
ATOM 1096 O O . LEU A 1 133 ? 18.797 23.106 13.058 1.00 52.97 133 LEU A O 1
ATOM 1100 N N . ASN A 1 134 ? 18.408 20.979 13.668 1.00 59.50 134 ASN A N 1
ATOM 1101 C CA . ASN A 1 134 ? 18.354 20.412 12.315 1.00 59.50 134 ASN A CA 1
ATOM 1102 C C . ASN A 1 134 ? 16.984 19.762 12.072 1.00 59.50 134 ASN A C 1
ATOM 1104 O O . ASN A 1 134 ? 16.771 18.569 12.277 1.00 59.50 134 ASN A O 1
ATOM 1108 N N . ARG A 1 135 ? 16.025 20.585 11.632 1.00 59.66 135 ARG A N 1
ATOM 1109 C CA . ARG A 1 135 ? 14.670 20.156 11.241 1.00 59.66 135 ARG A CA 1
ATOM 1110 C C . ARG A 1 135 ? 14.685 19.210 10.031 1.00 59.66 135 ARG A C 1
ATOM 1112 O O . ARG A 1 135 ? 13.829 18.342 9.940 1.00 59.66 135 ARG A O 1
ATOM 1119 N N . ALA A 1 136 ? 15.666 19.362 9.140 1.00 59.16 136 ALA A N 1
ATOM 1120 C CA . ALA A 1 136 ? 15.832 18.521 7.953 1.00 59.16 136 ALA A CA 1
ATOM 1121 C C . ALA A 1 136 ? 16.276 17.092 8.310 1.00 59.16 136 ALA A C 1
ATOM 1123 O O . ALA A 1 136 ? 15.666 16.136 7.853 1.00 59.16 136 ALA A O 1
ATOM 1124 N N . GLU A 1 137 ? 17.248 16.939 9.215 1.00 59.88 137 GLU A N 1
ATOM 1125 C CA . GLU A 1 137 ? 17.700 15.616 9.679 1.00 59.88 137 GLU A CA 1
ATOM 1126 C C . GLU A 1 137 ? 16.616 14.893 10.492 1.00 59.88 137 GLU A C 1
ATOM 1128 O O . GLU A 1 137 ? 16.518 13.669 10.468 1.00 59.88 137 GLU A O 1
ATOM 1133 N N . GLN A 1 138 ? 15.770 15.633 11.219 1.00 62.16 138 GLN A N 1
ATOM 1134 C CA . GLN A 1 138 ? 14.610 15.046 11.897 1.00 62.16 138 GLN A CA 1
ATOM 1135 C C . GLN A 1 138 ? 13.540 14.572 10.909 1.00 62.16 138 GLN A C 1
ATOM 1137 O O . GLN A 1 138 ? 12.948 13.521 11.143 1.00 62.16 138 GLN A O 1
ATOM 1142 N N . GLN A 1 139 ? 13.324 15.311 9.816 1.00 64.38 139 GLN A N 1
ATOM 1143 C CA . GLN A 1 139 ? 12.377 14.936 8.768 1.00 64.38 139 GLN A CA 1
ATOM 1144 C C . GLN A 1 139 ? 12.856 13.699 7.998 1.00 64.38 139 GLN A C 1
ATOM 1146 O O . GLN A 1 139 ? 12.101 12.742 7.886 1.00 64.38 139 GLN A O 1
ATOM 1151 N N . GLU A 1 140 ? 14.129 13.647 7.592 1.00 66.00 140 GLU A N 1
ATOM 1152 C CA . GLU A 1 140 ? 14.709 12.471 6.922 1.00 66.00 140 GLU A CA 1
ATOM 1153 C C . GLU A 1 140 ? 14.633 11.209 7.790 1.00 66.00 140 GLU A C 1
ATOM 1155 O O . GLU A 1 140 ? 14.349 10.121 7.293 1.00 66.00 140 GLU A O 1
ATOM 1160 N N . ARG A 1 141 ? 14.837 11.339 9.108 1.00 70.88 141 ARG A N 1
ATOM 1161 C CA . ARG A 1 141 ? 14.689 10.216 10.046 1.00 70.88 141 ARG A CA 1
ATOM 1162 C C . ARG A 1 141 ? 13.239 9.759 10.196 1.00 70.88 141 ARG A C 1
ATOM 1164 O O . ARG A 1 141 ? 13.013 8.569 10.407 1.00 70.88 141 ARG A O 1
ATOM 1171 N N . LEU A 1 142 ? 12.274 10.677 10.115 1.00 66.75 142 LEU A N 1
ATOM 1172 C CA . LEU A 1 142 ? 10.851 10.334 10.115 1.00 66.75 142 LEU A CA 1
ATOM 1173 C C . LEU A 1 142 ? 10.474 9.604 8.825 1.00 66.75 142 LEU A C 1
ATOM 1175 O O . LEU A 1 142 ? 9.867 8.541 8.897 1.00 66.75 142 LEU A O 1
ATOM 1179 N N . ASP A 1 143 ? 10.894 10.127 7.675 1.00 71.69 143 ASP A N 1
ATOM 1180 C CA . ASP A 1 143 ? 10.589 9.558 6.361 1.00 71.69 143 ASP A CA 1
ATOM 1181 C C . ASP A 1 143 ? 11.211 8.158 6.213 1.00 71.69 143 ASP A C 1
ATOM 1183 O O . ASP A 1 143 ? 10.527 7.218 5.815 1.00 71.69 143 ASP A O 1
ATOM 1187 N N . GLN A 1 144 ? 12.458 7.968 6.663 1.00 72.25 144 GLN A N 1
ATOM 1188 C CA . GLN A 1 144 ? 13.094 6.645 6.735 1.00 72.25 144 GLN A CA 1
ATOM 1189 C C . GLN A 1 144 ? 12.353 5.693 7.681 1.00 72.25 144 GLN A C 1
ATOM 1191 O O . GLN A 1 144 ? 12.179 4.518 7.358 1.00 72.25 144 GLN A O 1
ATOM 1196 N N . SER A 1 145 ? 11.901 6.176 8.843 1.00 71.81 145 SER A N 1
ATOM 1197 C CA . SER A 1 145 ? 11.143 5.355 9.794 1.00 71.81 145 SER A CA 1
ATOM 1198 C C . SER A 1 145 ? 9.789 4.929 9.227 1.00 71.81 145 SER A C 1
ATOM 1200 O O . SER A 1 145 ? 9.394 3.783 9.424 1.00 71.81 145 SER A O 1
ATOM 1202 N N . MET A 1 146 ? 9.091 5.826 8.525 1.00 69.31 146 MET A N 1
ATOM 1203 C CA . MET A 1 146 ? 7.811 5.528 7.878 1.00 69.31 146 MET A CA 1
ATOM 1204 C C . MET A 1 146 ? 7.992 4.558 6.713 1.00 69.31 146 MET A C 1
ATOM 1206 O O . MET A 1 146 ? 7.226 3.609 6.598 1.00 69.31 146 MET A O 1
ATOM 1210 N N . GLN A 1 147 ? 9.038 4.732 5.904 1.00 71.75 147 GLN A N 1
ATOM 1211 C CA . GLN A 1 147 ? 9.345 3.834 4.793 1.00 71.75 147 GLN A CA 1
ATOM 1212 C C . GLN A 1 147 ? 9.712 2.425 5.280 1.00 71.75 147 GLN A C 1
ATOM 1214 O O . GLN A 1 147 ? 9.150 1.445 4.806 1.00 71.75 147 GLN A O 1
ATOM 1219 N N . THR A 1 148 ? 10.546 2.323 6.321 1.00 73.31 148 THR A N 1
ATOM 1220 C CA . THR A 1 148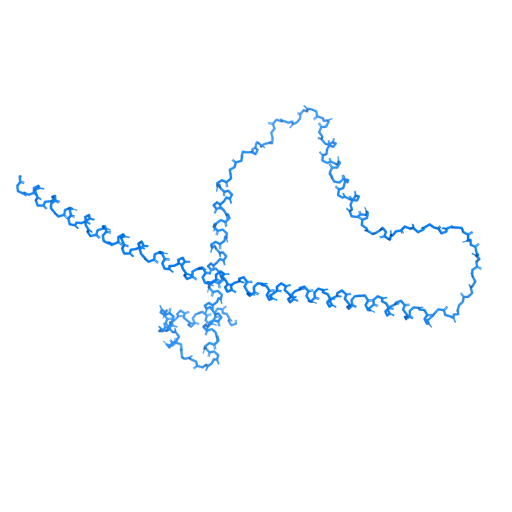 ? 10.888 1.033 6.955 1.00 73.31 148 THR A CA 1
ATOM 1221 C C . THR A 1 148 ? 9.663 0.362 7.592 1.00 73.31 148 THR A C 1
ATOM 1223 O O . THR A 1 148 ? 9.618 -0.856 7.769 1.00 73.31 148 THR A O 1
ATOM 1226 N N . GLN A 1 149 ? 8.677 1.147 8.027 1.00 65.38 149 GLN A N 1
ATOM 1227 C CA . GLN A 1 149 ? 7.439 0.611 8.583 1.00 65.38 149 GLN A CA 1
ATOM 1228 C C . GLN A 1 149 ? 6.477 0.158 7.479 1.00 65.38 149 GLN A C 1
ATOM 1230 O O . GLN A 1 149 ? 5.886 -0.905 7.622 1.00 65.38 149 GLN A O 1
ATOM 1235 N N . ALA A 1 150 ? 6.378 0.899 6.374 1.00 66.56 150 ALA A N 1
ATOM 1236 C CA . ALA A 1 150 ? 5.595 0.514 5.202 1.00 66.56 150 ALA A CA 1
ATOM 1237 C C . ALA A 1 150 ? 6.122 -0.780 4.559 1.00 66.56 150 ALA A C 1
ATOM 1239 O O . ALA A 1 150 ? 5.343 -1.701 4.339 1.00 66.56 150 ALA A O 1
ATOM 1240 N N . GLU A 1 151 ? 7.441 -0.896 4.368 1.00 67.00 151 GLU A N 1
ATOM 1241 C CA . GLU A 1 151 ? 8.079 -2.109 3.828 1.00 67.00 151 GLU A CA 1
ATOM 1242 C C . GLU A 1 151 ? 7.801 -3.339 4.708 1.00 67.00 151 GLU A C 1
ATOM 1244 O O . GLU A 1 151 ? 7.443 -4.395 4.196 1.00 67.00 151 GLU A O 1
ATOM 1249 N N . ARG A 1 152 ? 7.853 -3.195 6.042 1.00 65.88 152 ARG A N 1
ATOM 1250 C CA . ARG A 1 152 ? 7.515 -4.295 6.965 1.00 65.88 152 ARG A CA 1
ATOM 1251 C C . ARG A 1 152 ? 6.046 -4.708 6.917 1.00 65.88 152 ARG A C 1
ATOM 1253 O O . ARG A 1 152 ? 5.752 -5.890 7.037 1.00 65.88 152 ARG A O 1
ATOM 1260 N N . ILE A 1 153 ? 5.129 -3.758 6.750 1.00 69.25 153 ILE A N 1
ATOM 1261 C CA . ILE A 1 153 ? 3.692 -4.053 6.643 1.00 69.25 153 ILE A CA 1
ATOM 1262 C C . ILE A 1 153 ? 3.388 -4.769 5.317 1.00 69.25 153 ILE A C 1
ATOM 1264 O O . ILE A 1 153 ? 2.562 -5.683 5.282 1.00 69.25 153 ILE A O 1
ATOM 1268 N N . GLU A 1 154 ? 4.062 -4.388 4.229 1.00 68.12 154 GLU A N 1
ATOM 1269 C CA . GLU A 1 154 ? 3.955 -5.080 2.941 1.00 68.12 154 GLU A CA 1
ATOM 1270 C C . GLU A 1 154 ? 4.525 -6.505 3.001 1.00 68.12 154 GLU A C 1
ATOM 1272 O O . GLU A 1 154 ? 3.874 -7.432 2.513 1.00 68.12 154 GLU A O 1
ATOM 1277 N N . GLU A 1 155 ? 5.680 -6.703 3.649 1.00 69.81 155 GLU A N 1
ATOM 1278 C CA . GLU A 1 155 ? 6.267 -8.032 3.881 1.00 69.81 155 GLU A CA 1
ATOM 1279 C C . GLU A 1 155 ? 5.337 -8.926 4.718 1.00 69.81 155 GLU A C 1
ATOM 1281 O O . GLU A 1 155 ? 5.021 -10.039 4.294 1.00 69.81 155 GLU A O 1
ATOM 1286 N N . GLU A 1 156 ? 4.795 -8.424 5.835 1.00 72.75 156 GLU A N 1
ATOM 1287 C CA . GLU A 1 156 ? 3.832 -9.173 6.658 1.00 72.75 156 GLU A CA 1
ATOM 1288 C C . GLU A 1 156 ? 2.554 -9.532 5.873 1.00 72.75 156 GLU A C 1
ATOM 1290 O O . GLU A 1 156 ? 2.008 -10.631 6.019 1.00 72.75 156 GLU A O 1
ATOM 1295 N N . SER A 1 157 ? 2.073 -8.635 5.003 1.00 81.31 157 SER A N 1
ATOM 1296 C CA . SER A 1 157 ? 0.918 -8.890 4.129 1.00 81.31 157 SER A CA 1
ATOM 1297 C C . SER A 1 157 ? 1.208 -9.984 3.097 1.00 81.31 157 SER A C 1
ATOM 1299 O O . SER A 1 157 ? 0.375 -10.875 2.886 1.00 81.31 157 SER A O 1
ATOM 1301 N N . TYR A 1 158 ? 2.393 -9.957 2.480 1.00 83.31 158 TYR A N 1
ATOM 1302 C CA . TYR A 1 158 ? 2.849 -10.980 1.541 1.00 83.31 158 TYR A CA 1
ATOM 1303 C C . TYR A 1 158 ? 2.952 -12.352 2.217 1.00 83.31 158 TYR A C 1
ATOM 1305 O O . TYR A 1 158 ? 2.372 -13.329 1.735 1.00 83.31 158 TYR A O 1
ATOM 1313 N N . GLU A 1 159 ? 3.605 -12.422 3.374 1.00 86.50 159 GLU A N 1
ATOM 1314 C CA . GLU A 1 159 ? 3.752 -13.655 4.147 1.00 86.50 159 GLU A CA 1
ATOM 1315 C C . GLU A 1 159 ? 2.394 -14.230 4.571 1.00 86.50 159 GLU A C 1
ATOM 1317 O O . GLU A 1 159 ? 2.137 -15.431 4.419 1.00 86.50 159 GLU A O 1
ATOM 1322 N N . ALA A 1 160 ? 1.483 -13.371 5.039 1.00 85.19 160 ALA A N 1
ATOM 1323 C CA . ALA A 1 160 ? 0.132 -13.767 5.416 1.00 85.19 160 ALA A CA 1
ATOM 1324 C C . ALA A 1 160 ? -0.677 -14.302 4.221 1.00 85.19 160 ALA A C 1
ATOM 1326 O O . ALA A 1 160 ? -1.429 -15.270 4.375 1.00 85.19 160 ALA A O 1
ATOM 1327 N N . GLN A 1 161 ? -0.527 -13.712 3.030 1.00 85.62 161 GLN A N 1
ATOM 1328 C CA . GLN A 1 161 ? -1.181 -14.194 1.809 1.00 85.62 161 GLN A CA 1
ATOM 1329 C C . GLN A 1 161 ? -0.628 -15.544 1.352 1.00 85.62 161 GLN A C 1
ATOM 1331 O O . GLN A 1 161 ? -1.412 -16.444 1.042 1.00 85.62 161 GLN A O 1
ATOM 1336 N N . VAL A 1 162 ? 0.698 -15.713 1.352 1.00 88.06 162 VAL A N 1
ATOM 1337 C CA . VAL A 1 162 ? 1.346 -16.984 0.991 1.00 88.06 162 VAL A CA 1
ATOM 1338 C C . VAL A 1 162 ? 0.887 -18.102 1.925 1.00 88.06 162 VAL A C 1
ATOM 1340 O O . VAL A 1 162 ? 0.531 -19.184 1.456 1.00 88.06 162 VAL A O 1
ATOM 1343 N N . LYS A 1 163 ? 0.813 -17.830 3.233 1.00 88.12 163 LYS A N 1
ATOM 1344 C CA . LYS A 1 163 ? 0.360 -18.803 4.233 1.00 88.12 163 LYS A CA 1
ATOM 1345 C C . LYS A 1 163 ? -1.093 -19.231 4.024 1.00 88.12 163 LYS A C 1
ATOM 1347 O O . LYS A 1 163 ? -1.371 -20.424 4.003 1.00 88.12 163 LYS A O 1
ATOM 1352 N N . ARG A 1 164 ? -2.011 -18.281 3.809 1.00 88.25 164 ARG A N 1
ATOM 1353 C CA . ARG A 1 164 ? -3.438 -18.582 3.570 1.00 88.25 164 ARG A CA 1
ATOM 1354 C C . ARG A 1 164 ? -3.645 -19.477 2.352 1.00 88.25 164 ARG A C 1
ATOM 1356 O O . ARG A 1 164 ? -4.387 -20.447 2.431 1.00 88.25 164 ARG A O 1
ATOM 1363 N N . LEU A 1 165 ? -2.981 -19.156 1.244 1.00 88.56 165 LEU A N 1
ATOM 1364 C CA . LEU A 1 165 ? -3.105 -19.919 0.003 1.00 88.56 165 LEU A CA 1
ATOM 1365 C C . LEU A 1 165 ? -2.489 -21.318 0.136 1.00 88.56 165 LEU A C 1
ATOM 1367 O O . LEU A 1 165 ? -3.039 -22.289 -0.378 1.00 88.56 165 LEU A O 1
ATOM 1371 N N . TYR A 1 166 ? -1.379 -21.436 0.867 1.00 88.38 166 TYR A N 1
ATOM 1372 C CA . TYR A 1 166 ? -0.788 -22.732 1.188 1.00 88.38 166 TYR A CA 1
ATOM 1373 C C . TYR A 1 166 ? -1.724 -23.595 2.051 1.00 88.38 166 TYR A C 1
ATOM 1375 O O . TYR A 1 166 ? -1.897 -24.779 1.765 1.00 88.38 166 TYR A O 1
ATOM 1383 N N . ASP A 1 167 ? -2.384 -22.997 3.050 1.00 86.38 167 ASP A N 1
ATOM 1384 C CA . ASP A 1 167 ? -3.383 -23.671 3.891 1.00 86.38 167 ASP A CA 1
ATOM 1385 C C . ASP A 1 167 ? -4.640 -24.082 3.091 1.00 86.38 167 ASP A C 1
ATOM 1387 O O . ASP A 1 167 ? -5.275 -25.091 3.403 1.00 86.38 167 ASP A O 1
ATOM 1391 N N . GLU A 1 168 ? -4.976 -23.347 2.025 1.00 88.38 168 GLU A N 1
ATOM 1392 C CA . GLU A 1 168 ? -6.044 -23.673 1.064 1.00 88.38 168 GLU A CA 1
ATOM 1393 C C . GLU A 1 168 ? -5.660 -24.825 0.104 1.00 88.38 168 GLU A C 1
ATOM 1395 O O . GLU A 1 168 ? -6.503 -25.344 -0.630 1.00 88.38 168 GLU A O 1
ATOM 1400 N N . GLY A 1 169 ? -4.405 -25.291 0.156 1.00 86.75 169 GLY A N 1
ATOM 1401 C CA . GLY A 1 169 ? -3.904 -26.439 -0.602 1.00 86.75 169 GLY A CA 1
ATOM 1402 C C . GLY A 1 169 ? -3.260 -26.087 -1.946 1.00 86.75 169 GLY A C 1
ATOM 1403 O O . GLY A 1 169 ? -3.034 -26.985 -2.762 1.00 86.75 169 GLY A O 1
ATOM 1404 N N . GLU A 1 170 ? -2.954 -24.810 -2.196 1.00 87.50 170 GLU A N 1
ATOM 1405 C CA . GLU A 1 170 ? -2.189 -24.393 -3.376 1.00 87.50 170 GLU A CA 1
ATOM 1406 C C . GLU A 1 170 ? -0.774 -24.989 -3.364 1.00 87.50 170 GLU A C 1
ATOM 1408 O O . GLU A 1 170 ? -0.087 -25.056 -2.342 1.00 87.50 170 GLU A O 1
ATOM 1413 N N . SER A 1 171 ? -0.306 -25.415 -4.540 1.00 89.88 171 SER A N 1
ATOM 1414 C CA . SER A 1 171 ? 1.046 -25.961 -4.677 1.00 89.88 171 SER A CA 1
ATOM 1415 C C . SER A 1 171 ? 2.106 -24.858 -4.585 1.00 89.88 171 SER A C 1
ATOM 1417 O O . SER A 1 171 ? 1.916 -23.746 -5.079 1.00 89.88 171 SER A O 1
ATOM 1419 N N . ILE A 1 172 ? 3.275 -25.194 -4.035 1.00 87.00 172 ILE A N 1
ATOM 1420 C CA . ILE A 1 172 ? 4.420 -24.274 -3.902 1.00 87.00 172 ILE A CA 1
ATOM 1421 C C . ILE A 1 172 ? 4.827 -23.680 -5.267 1.00 87.00 172 ILE A C 1
ATOM 1423 O O . ILE A 1 172 ? 5.199 -22.513 -5.355 1.00 87.00 172 ILE A O 1
ATOM 1427 N N . GLU A 1 173 ? 4.696 -24.442 -6.357 1.00 89.00 173 GLU A N 1
ATOM 1428 C CA . GLU A 1 173 ? 4.979 -23.964 -7.719 1.00 89.00 173 GLU A CA 1
ATOM 1429 C C . GLU A 1 173 ? 3.971 -22.926 -8.227 1.00 89.00 173 GLU A C 1
ATOM 1431 O O . GLU A 1 173 ? 4.342 -22.004 -8.959 1.00 89.00 173 GLU A O 1
ATOM 1436 N N . ALA A 1 174 ? 2.696 -23.072 -7.861 1.00 86.00 174 ALA A N 1
ATOM 1437 C CA . ALA A 1 174 ? 1.650 -22.125 -8.232 1.00 86.00 174 ALA A CA 1
ATOM 1438 C C . ALA A 1 174 ? 1.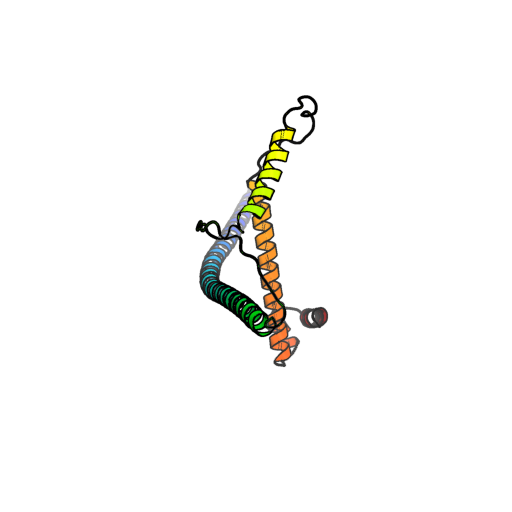823 -20.802 -7.475 1.00 86.00 174 ALA A C 1
ATOM 1440 O O . ALA A 1 174 ? 1.769 -19.734 -8.088 1.00 86.00 174 ALA A O 1
ATOM 1441 N N . LEU A 1 175 ? 2.161 -20.878 -6.185 1.00 88.62 175 LEU A N 1
ATOM 1442 C CA . LEU A 1 175 ? 2.535 -19.718 -5.378 1.00 88.62 175 LEU A CA 1
ATOM 1443 C C . LEU A 1 175 ? 3.763 -19.005 -5.968 1.00 88.62 175 LEU A C 1
ATOM 1445 O O . LEU A 1 175 ? 3.745 -17.789 -6.136 1.00 88.62 175 LEU A O 1
ATOM 1449 N N . ALA A 1 176 ? 4.789 -19.757 -6.380 1.00 87.50 176 ALA A N 1
ATOM 1450 C CA . ALA A 1 176 ? 6.031 -19.213 -6.940 1.00 87.50 176 ALA A CA 1
ATOM 1451 C C . ALA A 1 176 ? 5.769 -18.412 -8.218 1.00 87.50 176 ALA A C 1
ATOM 1453 O O . ALA A 1 176 ? 6.248 -17.291 -8.382 1.00 87.50 176 ALA A O 1
ATOM 1454 N N . LYS A 1 177 ? 4.918 -18.948 -9.097 1.00 87.38 177 LYS A N 1
ATOM 1455 C CA . LYS A 1 177 ? 4.491 -18.251 -10.315 1.00 87.38 177 LYS A CA 1
ATOM 1456 C C . LYS A 1 177 ? 3.624 -17.032 -10.023 1.00 87.38 177 LYS A C 1
ATOM 1458 O O . LYS A 1 177 ? 3.757 -16.029 -10.715 1.00 87.38 177 LYS A O 1
ATOM 1463 N N . ARG A 1 178 ? 2.740 -17.114 -9.027 1.00 84.69 178 ARG A N 1
ATOM 1464 C CA . ARG A 1 178 ? 1.810 -16.033 -8.682 1.00 84.69 178 ARG A CA 1
ATOM 1465 C C . ARG A 1 178 ? 2.524 -14.823 -8.082 1.00 84.69 178 ARG A C 1
ATOM 1467 O O . ARG A 1 178 ? 2.178 -13.699 -8.427 1.00 84.69 178 ARG A O 1
ATOM 1474 N N . PHE A 1 179 ? 3.524 -15.060 -7.240 1.00 86.94 179 PHE A N 1
ATOM 1475 C CA . PHE A 1 179 ? 4.309 -14.011 -6.586 1.00 86.94 179 PHE A CA 1
ATOM 1476 C C . PHE A 1 179 ? 5.627 -13.687 -7.305 1.00 86.94 179 PHE A C 1
ATOM 1478 O O . PHE A 1 179 ? 6.368 -12.816 -6.866 1.00 86.94 179 PHE A O 1
ATOM 1485 N N . ASN A 1 180 ? 5.894 -14.334 -8.446 1.00 85.62 180 ASN A N 1
ATOM 1486 C CA . ASN A 1 180 ? 7.117 -14.167 -9.235 1.00 85.62 180 ASN A CA 1
ATOM 1487 C C . ASN A 1 180 ? 8.406 -14.404 -8.414 1.00 85.62 180 ASN A C 1
ATOM 1489 O O . ASN A 1 180 ? 9.417 -13.728 -8.609 1.00 85.62 180 ASN A O 1
ATOM 1493 N N . CYS A 1 181 ? 8.354 -15.383 -7.510 1.00 83.56 181 CYS A N 1
ATOM 1494 C CA . CYS A 1 181 ? 9.440 -15.786 -6.615 1.00 83.56 181 CYS A CA 1
ATOM 1495 C C . CYS A 1 181 ? 9.908 -17.212 -6.933 1.00 83.56 181 CYS A C 1
ATOM 1497 O O . CYS A 1 181 ? 9.220 -17.979 -7.611 1.00 83.56 181 CYS A O 1
ATOM 1499 N N . GLY A 1 182 ? 11.086 -17.596 -6.442 1.00 87.38 182 GLY A N 1
ATOM 1500 C CA . GLY A 1 182 ? 11.589 -18.964 -6.584 1.00 87.38 182 GLY A CA 1
ATOM 1501 C C . GLY A 1 182 ? 10.763 -19.978 -5.780 1.00 87.38 182 GLY A C 1
ATOM 1502 O O . GLY A 1 182 ? 10.270 -19.675 -4.696 1.00 87.38 182 GLY A O 1
ATOM 1503 N N . THR A 1 183 ? 10.661 -21.225 -6.251 1.00 89.75 183 THR A N 1
ATOM 1504 C CA . THR A 1 183 ? 9.995 -22.309 -5.493 1.00 89.75 183 THR A CA 1
ATOM 1505 C C . THR A 1 183 ? 10.647 -22.539 -4.130 1.00 89.75 183 THR A C 1
ATOM 1507 O O . THR A 1 183 ? 9.961 -22.737 -3.131 1.00 89.75 183 THR A O 1
ATOM 1510 N N . THR A 1 184 ? 11.974 -22.427 -4.075 1.00 89.94 184 THR A N 1
ATOM 1511 C CA . THR A 1 184 ? 12.762 -22.493 -2.843 1.00 89.94 184 THR A CA 1
ATOM 1512 C C . THR A 1 184 ? 12.546 -21.298 -1.925 1.00 89.94 184 THR A C 1
ATOM 1514 O O . THR A 1 184 ? 12.652 -21.458 -0.717 1.00 89.94 184 THR A O 1
ATOM 1517 N N . GLU A 1 185 ? 12.251 -20.108 -2.456 1.00 86.31 185 GLU A N 1
ATOM 1518 C CA . GLU A 1 185 ? 12.004 -18.918 -1.628 1.00 86.31 185 GLU A CA 1
ATOM 1519 C C . GLU A 1 185 ? 10.688 -19.058 -0.867 1.00 86.31 185 GLU A C 1
ATOM 1521 O O . GLU A 1 185 ? 10.639 -18.779 0.326 1.00 86.31 185 GLU A O 1
ATOM 1526 N N . ILE A 1 186 ? 9.651 -19.584 -1.518 1.00 89.06 186 ILE A N 1
ATOM 1527 C CA . ILE A 1 186 ? 8.356 -19.836 -0.877 1.00 89.06 186 ILE A CA 1
ATOM 1528 C C . ILE A 1 186 ? 8.443 -20.972 0.140 1.00 89.06 186 ILE A C 1
ATOM 1530 O O . ILE A 1 186 ? 7.905 -20.856 1.239 1.00 89.06 186 ILE A O 1
ATOM 1534 N N . GLU A 1 187 ? 9.162 -22.049 -0.185 1.00 87.25 187 GLU A N 1
ATOM 1535 C CA . GLU A 1 187 ? 9.425 -23.132 0.768 1.00 87.25 187 GLU A CA 1
ATOM 1536 C C . GLU A 1 187 ? 10.174 -22.620 2.008 1.00 87.25 187 GLU A C 1
ATOM 1538 O O . GLU A 1 187 ? 9.859 -22.993 3.141 1.00 87.25 187 GLU A O 1
ATOM 1543 N N . LEU A 1 188 ? 11.148 -21.735 1.801 1.00 87.94 188 LEU A N 1
ATOM 1544 C CA . LEU A 1 188 ? 11.921 -21.137 2.875 1.00 87.94 188 LEU A CA 1
ATOM 1545 C C . LEU A 1 188 ? 11.061 -20.194 3.731 1.00 87.94 188 LEU A C 1
ATOM 1547 O O . LEU A 1 188 ? 11.126 -20.269 4.958 1.00 87.94 188 LEU A O 1
ATOM 1551 N N . LEU A 1 189 ? 10.211 -19.385 3.100 1.00 86.81 189 LEU A N 1
ATOM 1552 C CA . LEU A 1 189 ? 9.271 -18.473 3.756 1.00 86.81 189 LEU A CA 1
ATOM 1553 C C . LEU A 1 189 ? 8.294 -19.228 4.669 1.00 86.81 189 LEU A C 1
ATOM 1555 O O . LEU A 1 189 ? 8.159 -18.910 5.848 1.00 86.81 189 LEU A O 1
ATOM 1559 N N . LEU A 1 190 ? 7.695 -20.311 4.170 1.00 86.00 190 LEU A N 1
ATOM 1560 C CA . LEU A 1 190 ? 6.824 -21.188 4.963 1.00 86.00 190 LEU A CA 1
ATOM 1561 C C . LEU A 1 190 ? 7.560 -21.843 6.143 1.00 86.00 190 LEU A C 1
ATOM 1563 O O . LEU A 1 190 ? 6.965 -22.093 7.191 1.00 86.00 190 LEU A O 1
ATOM 1567 N N . LYS A 1 191 ? 8.858 -22.129 5.992 1.00 84.88 191 LYS A N 1
ATOM 1568 C CA . LYS A 1 191 ? 9.677 -22.786 7.019 1.00 84.88 191 LYS A CA 1
ATOM 1569 C C . LYS A 1 191 ? 10.141 -21.838 8.125 1.00 84.88 191 LYS A C 1
ATOM 1571 O O . LYS A 1 191 ? 10.288 -22.288 9.258 1.00 84.88 191 LYS A O 1
ATOM 1576 N N . PHE A 1 192 ? 10.371 -20.562 7.820 1.00 81.44 192 PHE A N 1
ATOM 1577 C CA . PHE A 1 192 ? 10.757 -19.557 8.817 1.00 81.44 192 PHE A CA 1
ATOM 1578 C C . PHE A 1 192 ? 9.604 -19.139 9.739 1.00 81.44 192 PHE A C 1
ATOM 1580 O O . PHE A 1 192 ? 9.857 -18.588 10.810 1.00 81.44 192 PHE A O 1
ATOM 1587 N N . HIS A 1 193 ? 8.355 -19.416 9.355 1.00 67.62 193 HIS A N 1
ATOM 1588 C CA . HIS A 1 193 ? 7.153 -19.005 10.096 1.00 67.62 193 HIS A CA 1
ATOM 1589 C C . HIS A 1 193 ? 6.286 -20.172 10.581 1.00 67.62 193 HIS A C 1
ATOM 1591 O O . HIS A 1 193 ? 5.092 -19.998 10.856 1.00 67.62 193 HIS A O 1
ATOM 1597 N N . ARG A 1 194 ? 6.891 -21.358 10.689 1.00 55.38 194 ARG A N 1
ATOM 1598 C CA . ARG A 1 194 ? 6.294 -22.535 11.320 1.00 55.38 194 ARG A CA 1
ATOM 1599 C C . ARG A 1 194 ? 6.604 -22.606 12.811 1.00 55.38 194 ARG A C 1
ATOM 1601 O O . ARG A 1 194 ? 7.755 -22.299 13.187 1.00 55.38 194 ARG A O 1
#

Secondary structure (DSSP, 8-state):
-HHHHHHHHHHHHHHHHHHHHHHHHHHHHHHHHHHHHHHHHHHHHHHHHHHHHHHHHHHHHHHHHHHHHHHHHHHHHSS--SS-----------------SHHHHHHHHHHHHHHHHTT--TT-TTSS------HHHHHHHHHHHHHHHHHHHHHHHHHHHHHHHHHTT--HHHHHHHHT--HHHHHHHHHHT-

Organism: NCBI:txid2785297

Foldseek 3Di:
DVVVVVVVVVVVVVVVVVVVVVVVVVVVVVVVVVVVVVVVVVVVVVVVVVVVVVVVVVVVVVVVVVVVVVVVVVVVVVPPPDDDDDDDDDDDDDDDPDPPPVVVVVVVVVVVVVVVVVPPDPPPPPDDDDPDDDPPVVVVVVVVVVVVVVVVVVVVVLLVVLVVVVVVVDDLVVNCVVVVHDSVVSVVSVVVVD